Protein AF-A0AA41VZ34-F1 (afdb_monomer)

Foldseek 3Di:
DVVVVCVVPVVQQQDADPVRDGPVNVVVVPLCVDLVSPLVNLLVVLVVVVVVVVVVDDPVVVVVLVVLLVVLVVLLVDDPVVSLVVQQVDCQLVVCLLVVVVSNVVSNCVSPVCQQVDQHPVSDGSCLSNLQNVNVSSNVNCCSPPVVVVQQPDAGPVRDGSVNSNVDDHDVVNVVVDPDDVRVVVSNVVVVD

Solvent-accessible surface area (backbone atoms only — not comparable to full-atom values): 11297 Å² total; per-residue (Å²): 108,73,69,60,53,39,70,76,38,62,70,58,51,72,40,56,48,101,86,66,48,30,55,61,58,60,48,67,75,38,46,65,82,38,82,90,49,32,82,73,46,57,48,57,49,48,54,50,56,51,55,59,62,56,73,76,58,60,76,69,53,55,52,55,52,51,51,51,52,52,50,54,53,60,52,64,75,49,55,72,68,56,44,51,50,51,54,41,77,39,60,60,67,59,52,28,42,64,74,56,44,52,69,60,52,49,53,49,37,72,76,38,64,72,58,63,78,41,58,39,82,85,67,39,33,62,59,56,46,14,50,53,59,67,31,59,73,58,41,52,52,45,54,58,40,83,55,30,67,64,50,56,73,39,57,49,95,84,69,42,35,54,70,53,52,65,70,46,78,68,54,66,78,65,55,72,74,44,91,49,71,67,59,47,50,55,55,56,53,69,74,75,113

Structure (mmCIF, N/CA/C/O backbone):
data_AF-A0AA41VZ34-F1
#
_entry.id   AF-A0AA41VZ34-F1
#
loop_
_atom_site.group_PDB
_atom_site.id
_atom_site.type_symbol
_atom_site.label_atom_id
_atom_site.label_alt_id
_atom_site.label_comp_id
_atom_site.label_asym_id
_atom_site.label_entity_id
_atom_site.label_seq_id
_atom_site.pdbx_PDB_ins_code
_atom_site.Cartn_x
_atom_site.Cartn_y
_atom_site.Cartn_z
_atom_site.occupancy
_atom_site.B_iso_or_equiv
_atom_site.auth_seq_id
_atom_site.auth_comp_id
_atom_site.auth_asym_id
_atom_site.auth_atom_id
_atom_site.pdbx_PDB_model_num
ATOM 1 N N . ILE A 1 1 ? -37.747 -0.781 -4.141 1.00 60.38 1 ILE A N 1
ATOM 2 C CA . ILE A 1 1 ? -38.933 0.055 -4.462 1.00 60.38 1 ILE A CA 1
ATOM 3 C C . ILE A 1 1 ? -38.979 0.372 -5.9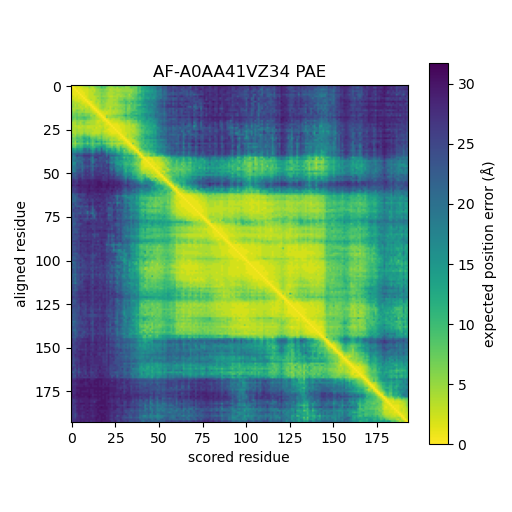59 1.00 60.38 1 ILE A C 1
ATOM 5 O O . ILE A 1 1 ? -39.893 -0.112 -6.607 1.00 60.38 1 ILE A O 1
ATOM 9 N N . ALA A 1 2 ? -37.969 1.041 -6.537 1.00 67.06 2 ALA A N 1
ATOM 10 C CA . ALA A 1 2 ? -37.917 1.339 -7.981 1.00 67.06 2 ALA A CA 1
ATOM 11 C C . ALA A 1 2 ? -38.028 0.098 -8.898 1.00 67.06 2 ALA A C 1
ATOM 13 O O . ALA A 1 2 ? -38.791 0.112 -9.856 1.00 67.06 2 ALA A O 1
ATOM 14 N N . LEU A 1 3 ? -37.351 -1.007 -8.555 1.00 75.25 3 LEU A N 1
ATOM 15 C CA . LEU A 1 3 ? -37.441 -2.273 -9.302 1.00 75.25 3 LEU A CA 1
ATOM 16 C C . LEU A 1 3 ? -38.876 -2.833 -9.357 1.00 75.25 3 LEU A C 1
ATOM 18 O O . LEU A 1 3 ? -39.318 -3.313 -10.393 1.00 75.25 3 LEU A O 1
ATOM 22 N N . ASN A 1 4 ? -39.610 -2.736 -8.245 1.00 78.00 4 ASN A N 1
ATOM 23 C CA . ASN A 1 4 ? -40.956 -3.300 -8.111 1.00 78.00 4 ASN A CA 1
ATOM 24 C C . ASN A 1 4 ? -41.991 -2.472 -8.904 1.00 78.00 4 ASN A C 1
ATOM 26 O O . ASN A 1 4 ? -42.914 -3.018 -9.495 1.00 78.00 4 ASN A O 1
ATOM 30 N N . LEU A 1 5 ? -41.780 -1.153 -8.990 1.00 75.56 5 LEU A N 1
ATOM 31 C CA . LEU A 1 5 ? -42.567 -0.237 -9.824 1.00 75.56 5 LEU A CA 1
ATOM 32 C C . LEU A 1 5 ? -42.399 -0.517 -11.324 1.00 75.56 5 LEU A C 1
ATOM 34 O O . LEU A 1 5 ? -43.391 -0.574 -12.044 1.00 75.56 5 LEU A O 1
ATOM 38 N N . VAL A 1 6 ? -41.166 -0.748 -11.785 1.00 79.06 6 VAL A N 1
ATOM 39 C CA . VAL A 1 6 ? -40.891 -1.080 -13.197 1.00 79.06 6 VAL A CA 1
ATOM 40 C C . VAL A 1 6 ? -41.432 -2.465 -13.571 1.00 79.06 6 VAL A C 1
ATOM 42 O O . VAL A 1 6 ? -41.892 -2.663 -14.691 1.00 79.06 6 VAL A O 1
ATOM 45 N N . GLN A 1 7 ? -41.429 -3.420 -12.636 1.00 81.25 7 GLN A N 1
ATOM 46 C CA . GLN A 1 7 ? -42.016 -4.746 -12.856 1.00 81.25 7 GLN A CA 1
ATOM 47 C C . GLN A 1 7 ? -43.547 -4.714 -12.954 1.00 81.25 7 GLN A C 1
ATOM 49 O O . GLN A 1 7 ? -44.115 -5.464 -13.743 1.00 81.25 7 GLN A O 1
ATOM 54 N N . GLN A 1 8 ? -44.215 -3.852 -12.182 1.00 84.75 8 GLN A N 1
ATOM 55 C CA . GLN A 1 8 ? -45.671 -3.684 -12.257 1.00 84.75 8 GLN A CA 1
ATOM 56 C C . GLN A 1 8 ? -46.117 -2.853 -13.467 1.00 84.75 8 GLN A C 1
ATOM 58 O O . GLN A 1 8 ? -47.192 -3.105 -14.005 1.00 84.75 8 GLN A O 1
ATOM 63 N N . TYR A 1 9 ? -45.292 -1.904 -13.920 1.00 79.94 9 TYR A N 1
ATOM 64 C CA . TYR A 1 9 ? -45.600 -1.020 -15.047 1.00 79.94 9 TYR A CA 1
ATOM 65 C C . TYR A 1 9 ? -44.400 -0.913 -16.005 1.00 79.94 9 TYR A C 1
ATOM 67 O O . TYR A 1 9 ? -43.642 0.057 -15.948 1.00 79.94 9 TYR A O 1
ATOM 75 N N . PRO A 1 10 ? -44.212 -1.886 -16.920 1.00 78.25 10 PRO A N 1
ATOM 76 C CA . PRO A 1 10 ? -43.049 -1.927 -17.814 1.00 78.25 10 PRO A CA 1
ATOM 77 C C . PRO A 1 10 ? -42.958 -0.734 -18.772 1.00 78.25 10 PRO A C 1
ATOM 79 O O . PRO A 1 10 ? -41.862 -0.335 -19.161 1.00 78.25 10 PRO A O 1
ATOM 82 N N . SER A 1 11 ? -44.098 -0.131 -19.123 1.00 78.25 11 SER A N 1
ATOM 83 C CA . SER A 1 11 ? -44.172 1.069 -19.967 1.00 78.25 11 SER A CA 1
ATOM 84 C C . SER A 1 11 ? -43.468 2.281 -19.347 1.00 78.25 11 SER A C 1
ATOM 86 O O . SER A 1 11 ? -42.955 3.127 -20.078 1.00 78.25 11 SER A O 1
ATOM 88 N N . LEU A 1 12 ? -43.372 2.323 -18.012 1.00 73.81 12 LEU A N 1
ATOM 89 C CA . LEU A 1 12 ? -42.733 3.396 -17.250 1.00 73.81 12 LEU A CA 1
ATOM 90 C C . LEU A 1 12 ? -41.203 3.414 -17.429 1.00 73.81 12 LEU A C 1
ATOM 92 O O . LEU A 1 12 ? -40.563 4.439 -17.218 1.00 73.81 12 LEU A O 1
ATOM 96 N N . ALA A 1 13 ? -40.596 2.287 -17.826 1.00 72.00 13 ALA A N 1
ATOM 97 C CA . ALA A 1 13 ? -39.148 2.187 -18.031 1.00 72.00 13 ALA A CA 1
ATOM 98 C C . ALA A 1 13 ? -38.658 3.029 -19.220 1.00 72.00 13 ALA A C 1
ATOM 100 O O . ALA A 1 13 ? -37.534 3.533 -19.211 1.00 72.00 13 ALA A O 1
ATOM 101 N N . THR A 1 14 ? -39.505 3.166 -20.241 1.00 77.44 14 THR A N 1
ATOM 102 C CA . THR A 1 14 ? -39.228 3.907 -21.480 1.00 77.44 14 THR A CA 1
ATOM 103 C C . THR A 1 14 ? -39.867 5.289 -21.508 1.00 77.44 14 THR A C 1
ATOM 105 O O . THR A 1 14 ? -39.626 6.060 -22.436 1.00 77.44 14 THR A O 1
ATOM 108 N N . GLU A 1 15 ? -40.696 5.602 -20.516 1.00 80.69 15 GLU A N 1
ATOM 109 C CA . GLU A 1 15 ? -41.378 6.882 -20.433 1.00 80.69 15 GLU A CA 1
ATOM 110 C C . GLU A 1 15 ? -40.387 7.986 -20.061 1.00 80.69 15 GLU A C 1
ATOM 112 O O . GLU A 1 15 ? -39.492 7.813 -19.226 1.00 80.69 15 GLU A O 1
ATOM 117 N N . LYS A 1 16 ? -40.518 9.121 -20.743 1.00 81.06 16 LYS A N 1
ATOM 118 C CA . LYS A 1 16 ? -39.682 10.292 -20.511 1.00 81.06 16 LYS A CA 1
ATOM 119 C C . LYS A 1 16 ? -40.365 11.181 -19.487 1.00 81.06 16 LYS A C 1
ATOM 121 O O . LYS A 1 16 ? -41.559 11.441 -19.593 1.00 81.06 16 LYS A O 1
ATOM 126 N N . ASN A 1 17 ? -39.603 11.653 -18.509 1.00 77.25 17 ASN A N 1
ATOM 127 C CA . ASN A 1 17 ? -40.093 12.648 -17.562 1.00 77.25 17 ASN A CA 1
ATOM 128 C C . ASN A 1 17 ? -40.341 14.003 -18.257 1.00 77.25 17 ASN A C 1
ATOM 130 O O . ASN A 1 17 ? -40.011 14.187 -19.428 1.00 77.25 17 ASN A O 1
ATOM 134 N N . GLU A 1 18 ? -40.873 14.982 -17.523 1.00 78.75 18 GLU A N 1
ATOM 135 C CA . GLU A 1 18 ? -41.175 16.336 -18.030 1.00 78.75 18 GLU A CA 1
ATOM 136 C C . GLU A 1 18 ? -39.956 17.072 -18.625 1.00 78.75 18 GLU A C 1
ATOM 138 O O . GLU A 1 18 ? -40.104 18.026 -19.383 1.00 78.75 18 GLU A O 1
ATOM 143 N N . ILE A 1 19 ? -38.744 16.607 -18.309 1.00 76.19 19 ILE A N 1
ATOM 144 C CA . ILE A 1 19 ? -37.459 17.162 -18.754 1.00 76.19 19 ILE A CA 1
ATOM 145 C C . ILE A 1 19 ? -36.904 16.365 -19.961 1.00 76.19 19 ILE A C 1
ATOM 147 O O . ILE A 1 19 ? -35.859 16.694 -20.513 1.00 76.19 19 ILE A O 1
ATOM 151 N N . GLY A 1 20 ? -37.610 15.325 -20.418 1.00 80.56 20 GLY A N 1
ATOM 152 C CA . GLY A 1 20 ? -37.266 14.529 -21.599 1.00 80.56 20 GLY A CA 1
ATOM 153 C C . GLY A 1 20 ? -36.320 13.351 -21.345 1.00 80.56 20 GLY A C 1
ATOM 154 O O . GLY A 1 20 ? -35.923 12.697 -22.312 1.00 80.56 20 GLY A O 1
ATOM 155 N N . TYR A 1 21 ? -35.989 13.055 -20.085 1.00 80.12 21 TYR A N 1
ATOM 156 C CA . TYR A 1 21 ? -35.105 11.950 -19.708 1.00 80.12 21 TYR A CA 1
ATOM 157 C C . TYR A 1 21 ? -35.888 10.686 -19.358 1.00 80.12 21 TYR A C 1
ATOM 159 O O . TYR A 1 21 ? -36.853 10.722 -18.592 1.00 80.12 21 TYR A O 1
ATOM 167 N N . SER A 1 22 ? -35.429 9.557 -19.881 1.00 84.25 22 SER A N 1
ATOM 168 C CA . SER A 1 22 ? -35.880 8.218 -19.500 1.00 84.25 22 SER A CA 1
ATOM 169 C C . SER A 1 22 ? -35.232 7.753 -18.193 1.00 84.25 22 SER A C 1
ATOM 171 O O . SER A 1 22 ? -34.161 8.225 -17.795 1.00 84.25 22 SER A O 1
ATOM 173 N N . ALA A 1 23 ? -35.850 6.769 -17.536 1.00 78.88 23 ALA A N 1
ATOM 174 C CA . ALA A 1 23 ? -35.307 6.164 -16.319 1.00 78.88 23 ALA A CA 1
ATOM 175 C C . ALA A 1 23 ? -33.869 5.644 -16.513 1.00 78.88 23 ALA A C 1
ATOM 177 O O . ALA A 1 23 ? -33.027 5.794 -15.626 1.00 78.88 23 ALA A O 1
ATOM 178 N N . LEU A 1 24 ? -33.566 5.090 -17.693 1.00 78.81 24 LEU A N 1
ATOM 179 C CA . LEU A 1 24 ? -32.242 4.563 -18.016 1.00 78.81 24 LEU A CA 1
ATOM 180 C C . LEU A 1 24 ? -31.185 5.671 -18.163 1.00 78.81 24 LEU A C 1
ATOM 182 O O . LEU A 1 24 ? -30.065 5.506 -17.685 1.00 78.81 24 LEU A O 1
ATOM 186 N N . GLU A 1 25 ? -31.532 6.816 -18.756 1.00 80.00 25 GLU A N 1
ATOM 187 C CA . GLU A 1 25 ? -30.619 7.965 -18.885 1.00 80.00 25 GLU A CA 1
ATOM 188 C C . GLU A 1 25 ? -30.289 8.580 -17.516 1.00 80.00 25 GLU A C 1
ATOM 190 O O . GLU A 1 25 ? -29.137 8.922 -17.244 1.00 80.00 25 GLU A O 1
ATOM 195 N N . VAL A 1 26 ? -31.269 8.639 -16.607 1.00 80.25 26 VAL A N 1
ATOM 196 C CA . VAL A 1 26 ? -31.049 9.085 -15.220 1.00 80.25 26 VAL A CA 1
ATOM 197 C C . VAL A 1 26 ? -30.121 8.127 -14.462 1.00 80.25 26 VAL A C 1
ATOM 199 O O . VAL A 1 26 ? -29.285 8.572 -13.672 1.00 80.25 26 VAL A O 1
ATOM 202 N N . MET A 1 27 ? -30.228 6.817 -14.707 1.00 75.06 27 MET A N 1
ATOM 203 C CA . MET A 1 27 ? -29.316 5.824 -14.129 1.00 75.06 27 MET A CA 1
ATOM 204 C C . MET A 1 27 ? -27.905 5.938 -14.717 1.00 75.06 27 MET A C 1
ATOM 206 O O . MET A 1 27 ? -26.934 5.899 -13.964 1.00 75.06 27 MET A O 1
ATOM 210 N N . ALA A 1 28 ? -27.776 6.144 -16.030 1.00 76.88 28 ALA A N 1
ATOM 211 C CA . ALA A 1 28 ? -26.485 6.352 -16.686 1.00 76.88 28 ALA A CA 1
ATOM 212 C C . ALA A 1 28 ? -25.749 7.595 -16.148 1.00 76.88 28 ALA A C 1
ATOM 214 O O . ALA A 1 28 ? -24.530 7.572 -15.991 1.00 76.88 28 ALA A O 1
ATOM 215 N N . ALA A 1 29 ? -26.487 8.643 -15.769 1.00 74.44 29 ALA A N 1
ATOM 216 C CA . ALA A 1 29 ? -25.941 9.838 -15.122 1.00 74.44 29 ALA A CA 1
ATOM 217 C C . ALA A 1 29 ? -25.495 9.618 -13.656 1.00 74.44 29 ALA A C 1
ATOM 219 O O . ALA A 1 29 ? -24.953 10.530 -13.030 1.00 74.44 29 ALA A O 1
ATOM 220 N N . ARG A 1 30 ? -25.711 8.423 -13.084 1.00 69.81 30 ARG A N 1
ATOM 221 C CA . ARG A 1 30 ? -25.344 8.055 -11.705 1.00 69.81 30 ARG A CA 1
ATOM 222 C C . ARG A 1 30 ? -24.529 6.753 -11.658 1.00 69.81 30 ARG A C 1
ATOM 224 O O . ARG A 1 30 ? -25.002 5.751 -11.110 1.00 69.81 30 ARG A O 1
ATOM 231 N N . PRO A 1 31 ? -23.278 6.763 -12.157 1.00 58.78 31 PRO A N 1
ATOM 232 C CA . PRO A 1 31 ? -22.429 5.572 -12.241 1.00 58.78 31 PRO A CA 1
ATOM 233 C C . PRO A 1 31 ? -22.128 4.929 -10.878 1.00 58.78 31 PRO A C 1
ATOM 235 O O . PRO A 1 31 ? -21.930 3.720 -10.809 1.00 58.78 31 PRO A O 1
ATOM 238 N N . SER A 1 32 ? -22.184 5.693 -9.783 1.00 60.50 32 SER A N 1
ATOM 239 C CA . SER A 1 32 ? -22.028 5.190 -8.409 1.00 60.50 32 SER A CA 1
ATOM 240 C C . SER A 1 32 ? -23.127 4.217 -7.958 1.00 60.50 32 SER A C 1
ATOM 242 O O . SER A 1 32 ? -22.959 3.538 -6.949 1.00 60.50 32 SER A O 1
ATOM 244 N N . SER A 1 33 ? -24.239 4.122 -8.697 1.00 62.69 33 SER A N 1
ATOM 245 C CA . SER A 1 33 ? -25.307 3.139 -8.446 1.00 62.69 33 SER A CA 1
ATOM 246 C C . SER A 1 33 ? -24.966 1.743 -8.983 1.00 62.69 33 SER A C 1
ATOM 248 O O . SER A 1 33 ? -25.699 0.789 -8.726 1.00 62.69 33 SER A O 1
ATOM 250 N N . PHE A 1 34 ? -23.868 1.618 -9.733 1.00 66.06 34 PHE A N 1
ATOM 251 C CA . PHE A 1 34 ? -23.407 0.376 -10.339 1.00 66.06 34 PHE A CA 1
ATOM 252 C C . PHE A 1 34 ? -22.050 -0.028 -9.763 1.00 66.06 34 PHE A C 1
ATOM 254 O O . PHE A 1 34 ? -21.170 0.805 -9.557 1.00 66.06 34 PHE A O 1
ATOM 261 N N . SER A 1 35 ? -21.847 -1.334 -9.573 1.00 53.91 35 SER A N 1
ATOM 262 C CA . SER A 1 35 ? -20.622 -1.910 -8.995 1.00 53.91 35 SER A CA 1
ATOM 263 C C . SER A 1 35 ? -19.348 -1.582 -9.782 1.00 53.91 35 SER A C 1
ATOM 265 O O . SER A 1 35 ? -18.252 -1.706 -9.243 1.00 53.91 35 SER A O 1
ATOM 267 N N . SER A 1 36 ? -19.491 -1.197 -11.054 1.00 55.72 36 SER A N 1
ATOM 268 C CA . SER A 1 36 ? -18.412 -0.765 -11.944 1.00 55.72 36 SER A CA 1
ATOM 269 C C . SER A 1 36 ? -18.025 0.709 -11.787 1.00 55.72 36 SER A C 1
ATOM 271 O O . SER A 1 36 ? -16.967 1.094 -12.270 1.00 55.72 36 SER A O 1
ATOM 273 N N . GLY A 1 37 ? -18.869 1.539 -11.164 1.00 47.47 37 GLY A N 1
ATOM 274 C CA . GLY A 1 37 ? -18.665 2.988 -11.040 1.00 47.47 37 GLY A CA 1
ATOM 275 C C . GLY A 1 37 ? -18.364 3.478 -9.622 1.00 47.47 37 GLY A C 1
ATOM 276 O O . GLY A 1 37 ? -18.185 4.676 -9.418 1.00 47.47 37 GLY A O 1
ATOM 277 N N . SER A 1 38 ? -18.301 2.585 -8.635 1.00 56.38 38 SER A N 1
ATOM 278 C CA . SER A 1 38 ? -17.870 2.906 -7.273 1.00 56.38 38 SER A CA 1
ATOM 279 C C . SER A 1 38 ? -16.368 2.649 -7.103 1.00 56.38 38 SER A C 1
ATOM 281 O O . SER A 1 38 ? -15.945 1.498 -7.129 1.00 56.38 38 SER A O 1
ATOM 283 N N . GLU A 1 39 ? -15.556 3.686 -6.858 1.00 54.97 39 GLU A N 1
ATOM 284 C CA . GLU A 1 39 ? -14.116 3.529 -6.544 1.00 54.97 39 GLU A CA 1
ATOM 285 C C . GLU A 1 39 ? -13.867 2.566 -5.361 1.00 54.97 39 GLU A C 1
ATOM 287 O O . GLU A 1 39 ? -12.850 1.880 -5.324 1.00 54.97 39 GLU A O 1
ATOM 292 N N . ALA A 1 40 ? -14.816 2.446 -4.425 1.00 56.47 40 ALA A N 1
ATOM 293 C CA . ALA A 1 40 ? -14.697 1.584 -3.249 1.00 56.47 40 ALA A CA 1
ATOM 294 C C . ALA A 1 40 ? -14.735 0.063 -3.543 1.00 56.47 40 ALA A C 1
ATOM 296 O O . ALA A 1 40 ? -14.237 -0.718 -2.737 1.00 56.47 40 ALA A O 1
ATOM 297 N N . THR A 1 41 ? -15.281 -0.390 -4.683 1.00 62.41 41 THR A N 1
ATOM 298 C CA . THR A 1 41 ? -15.505 -1.833 -4.939 1.00 62.41 41 THR A CA 1
ATOM 299 C C . THR A 1 41 ? -14.328 -2.558 -5.584 1.00 62.41 41 THR A C 1
ATOM 301 O O . THR A 1 41 ? -14.253 -3.785 -5.469 1.00 62.41 41 THR A O 1
ATOM 304 N N . MET A 1 42 ? -13.411 -1.856 -6.262 1.00 62.25 42 MET A N 1
ATOM 305 C CA . MET A 1 42 ? -12.237 -2.506 -6.870 1.00 62.25 42 MET A CA 1
ATOM 306 C C . MET A 1 42 ? -11.311 -3.070 -5.794 1.00 62.25 42 MET A C 1
ATOM 308 O O . MET A 1 42 ? -11.002 -4.258 -5.824 1.00 62.25 42 MET A O 1
ATOM 312 N N . TRP A 1 43 ? -11.027 -2.268 -4.769 1.00 60.03 43 TRP A N 1
ATOM 313 C CA . TRP A 1 43 ? -10.290 -2.690 -3.583 1.00 60.03 43 TRP A CA 1
ATOM 314 C C . TRP A 1 43 ? -10.915 -3.913 -2.899 1.00 60.03 43 TRP A C 1
ATOM 316 O O . TRP A 1 43 ? -10.260 -4.931 -2.690 1.00 60.03 43 TRP A O 1
ATOM 326 N N . GLU A 1 44 ? -12.215 -3.865 -2.597 1.00 66.44 44 GLU A N 1
ATOM 327 C CA . GLU A 1 44 ? -12.917 -4.988 -1.962 1.00 66.44 44 GLU A CA 1
ATOM 328 C C . GLU A 1 44 ? -12.884 -6.261 -2.821 1.00 66.44 44 GLU A C 1
ATOM 330 O O . GLU A 1 44 ? -12.813 -7.383 -2.306 1.00 66.44 44 GLU A O 1
ATOM 335 N N . ARG A 1 45 ? -12.927 -6.105 -4.148 1.00 67.00 45 ARG A N 1
ATOM 336 C CA . ARG A 1 45 ? -12.823 -7.211 -5.101 1.00 67.00 45 ARG A CA 1
ATOM 337 C C . ARG A 1 45 ? -11.420 -7.809 -5.118 1.00 67.00 45 ARG A C 1
ATOM 339 O O . ARG A 1 45 ? -11.312 -9.035 -5.129 1.00 67.00 45 ARG A O 1
ATOM 346 N N . PHE A 1 46 ? -10.382 -6.986 -5.071 1.00 66.81 46 PHE A N 1
ATOM 347 C CA . PHE A 1 46 ? -8.997 -7.436 -5.004 1.00 66.81 46 PHE A CA 1
ATOM 348 C C . PHE A 1 46 ? -8.678 -8.128 -3.685 1.00 66.81 46 PHE A C 1
ATOM 350 O O . PHE A 1 46 ? -8.162 -9.244 -3.697 1.00 66.81 46 PHE A O 1
ATOM 357 N N . LEU A 1 47 ? -9.101 -7.561 -2.550 1.00 69.12 47 LEU A N 1
ATOM 358 C CA . LEU A 1 47 ? -8.967 -8.215 -1.247 1.00 69.12 47 LEU A CA 1
ATOM 359 C C . LEU A 1 47 ? -9.630 -9.590 -1.225 1.00 69.12 47 LEU A C 1
ATOM 361 O O . LEU A 1 47 ? -9.088 -10.530 -0.646 1.00 69.12 47 LEU A O 1
ATOM 365 N N . ARG A 1 48 ? -10.795 -9.728 -1.865 1.00 67.25 48 ARG A N 1
ATOM 366 C CA . ARG A 1 48 ? -11.482 -11.017 -1.986 1.00 67.25 48 ARG A CA 1
ATOM 367 C C . ARG A 1 48 ? -10.695 -12.003 -2.851 1.00 67.25 48 ARG A C 1
ATOM 36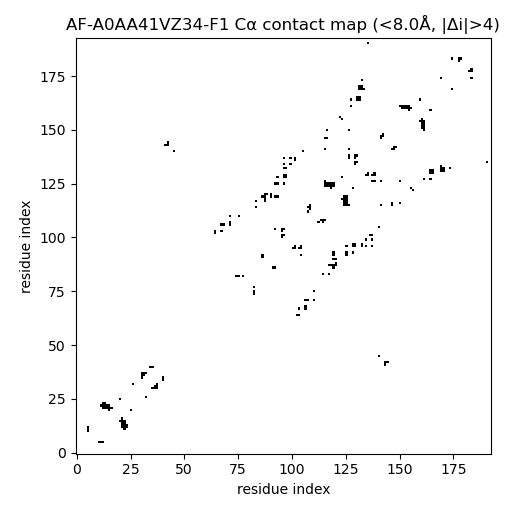9 O O . ARG A 1 48 ? -10.552 -13.150 -2.444 1.00 67.25 48 ARG A O 1
ATOM 376 N N . LEU A 1 49 ? -10.179 -11.578 -4.005 1.00 66.00 49 LEU A N 1
ATOM 377 C CA . LEU A 1 49 ? -9.359 -12.429 -4.878 1.00 66.00 49 LEU A CA 1
ATOM 378 C C . LEU A 1 49 ? -8.074 -12.887 -4.178 1.00 66.00 49 LEU A C 1
ATOM 380 O O . LEU A 1 49 ? -7.721 -14.061 -4.253 1.00 66.00 49 LEU A O 1
ATOM 384 N N . PHE A 1 50 ? -7.412 -11.985 -3.455 1.00 63.41 50 PHE A N 1
ATOM 385 C CA . PHE A 1 50 ? -6.195 -12.304 -2.721 1.00 63.41 50 PHE A CA 1
ATOM 386 C C . PHE A 1 50 ? -6.468 -13.236 -1.532 1.00 63.41 50 PHE A C 1
ATOM 388 O O . PHE A 1 50 ? -5.800 -14.253 -1.383 1.00 63.41 50 PHE A O 1
ATOM 395 N N . ARG A 1 51 ? -7.513 -12.964 -0.734 1.00 63.81 51 ARG A N 1
ATOM 396 C CA . ARG A 1 51 ? -7.921 -13.843 0.380 1.00 63.81 51 ARG A CA 1
ATOM 397 C C . ARG A 1 51 ? -8.246 -15.268 -0.069 1.00 63.81 51 ARG A C 1
ATOM 399 O O . ARG A 1 51 ? -7.976 -16.196 0.686 1.00 63.81 51 ARG A O 1
ATOM 406 N N . VAL A 1 52 ? -8.815 -15.437 -1.266 1.00 59.00 52 VAL A N 1
ATOM 407 C CA . VAL A 1 52 ? -9.079 -16.761 -1.852 1.00 59.00 52 VAL A CA 1
ATOM 408 C C . VAL A 1 52 ? -7.773 -17.482 -2.201 1.00 59.00 52 VAL A C 1
ATOM 410 O O . VAL A 1 52 ? -7.672 -18.667 -1.918 1.00 59.00 52 VAL A O 1
ATOM 413 N N . ARG A 1 53 ? -6.760 -16.780 -2.732 1.00 55.78 53 ARG A N 1
ATOM 414 C CA . ARG A 1 53 ? -5.443 -17.377 -3.033 1.00 55.78 53 ARG A CA 1
ATOM 415 C C . ARG A 1 53 ? -4.691 -17.833 -1.777 1.00 55.78 53 ARG A C 1
ATOM 417 O O . ARG A 1 53 ? -4.066 -18.880 -1.800 1.00 55.78 53 ARG A O 1
ATOM 424 N N . VAL A 1 54 ? -4.786 -17.088 -0.673 1.00 56.09 54 VAL A N 1
ATOM 425 C CA . VAL A 1 54 ? -4.095 -17.426 0.591 1.00 56.09 54 VAL A CA 1
ATOM 426 C C . VAL A 1 54 ? -4.709 -18.644 1.298 1.00 56.09 54 VAL A C 1
ATOM 428 O O . VAL A 1 54 ? -4.032 -19.310 2.070 1.00 56.09 54 VAL A O 1
ATOM 431 N N . HIS A 1 55 ? -5.982 -18.976 1.045 1.00 53.66 55 HIS A N 1
ATOM 432 C CA . HIS A 1 55 ? -6.629 -20.136 1.681 1.00 53.66 55 HIS A CA 1
ATOM 433 C C . HIS A 1 55 ? -6.061 -21.497 1.244 1.00 53.66 55 HIS A C 1
ATOM 435 O O . HIS A 1 55 ? -6.393 -22.499 1.876 1.00 53.66 55 HIS A O 1
ATOM 441 N N . GLU A 1 56 ? -5.223 -21.552 0.204 1.00 53.03 56 GLU A N 1
ATOM 442 C CA . GLU A 1 56 ? -4.604 -22.799 -0.259 1.00 53.03 56 GLU A CA 1
ATOM 443 C C . GLU A 1 56 ? -3.299 -23.167 0.477 1.00 53.03 56 GLU A C 1
ATOM 445 O O . GLU A 1 56 ? -2.897 -24.326 0.402 1.00 53.03 56 GLU A O 1
ATOM 450 N N . GLU A 1 57 ? -2.671 -22.261 1.242 1.00 55.88 57 GLU A N 1
ATOM 451 C CA . GLU A 1 57 ? -1.353 -22.501 1.861 1.00 55.88 57 GLU A CA 1
ATOM 452 C C . GLU A 1 57 ? -1.385 -22.483 3.409 1.00 55.88 57 GLU A C 1
ATOM 454 O O . GLU A 1 57 ? -1.507 -21.442 4.049 1.00 55.88 57 GLU A O 1
ATOM 459 N N . ASP A 1 58 ? -1.268 -23.689 3.983 1.00 58.38 58 ASP A N 1
ATOM 460 C CA . ASP A 1 58 ? -0.847 -24.111 5.333 1.00 58.38 58 ASP A CA 1
ATOM 461 C C . ASP A 1 58 ? -1.286 -23.355 6.612 1.00 58.38 58 ASP A C 1
ATOM 463 O O . ASP A 1 58 ? -1.151 -22.147 6.805 1.00 58.38 58 ASP A O 1
ATOM 467 N N . LEU A 1 59 ? -1.655 -24.149 7.630 1.00 56.97 59 LEU A N 1
ATOM 468 C CA . LEU A 1 59 ? -2.017 -23.708 8.988 1.00 56.97 59 LEU A CA 1
ATOM 469 C C . LEU A 1 59 ? -0.981 -22.762 9.637 1.00 56.97 59 LEU A C 1
ATOM 471 O O . LEU A 1 59 ? -1.351 -21.897 10.433 1.00 56.97 59 LEU A O 1
ATOM 475 N N . MET A 1 60 ? 0.308 -22.899 9.305 1.00 57.03 60 MET A N 1
ATOM 476 C CA . MET A 1 60 ? 1.375 -22.049 9.853 1.00 57.03 60 MET A CA 1
ATOM 477 C C . MET A 1 60 ? 1.273 -20.594 9.371 1.00 57.03 60 MET A C 1
ATOM 479 O O . MET A 1 60 ? 1.562 -19.673 10.140 1.00 57.03 60 MET A O 1
ATOM 483 N N . HIS A 1 61 ? 0.785 -20.363 8.149 1.00 66.69 61 HIS A N 1
ATOM 484 C CA . HIS A 1 61 ? 0.563 -19.017 7.621 1.00 66.69 61 HIS A CA 1
ATOM 485 C C . HIS A 1 61 ? -0.584 -18.307 8.348 1.00 66.69 61 HIS A C 1
ATOM 487 O O . HIS A 1 61 ? -0.505 -17.112 8.635 1.00 66.69 61 HIS A O 1
ATOM 493 N N . THR A 1 62 ? -1.602 -19.060 8.777 1.00 71.69 62 THR A N 1
ATOM 494 C CA . THR A 1 62 ? -2.732 -18.497 9.532 1.00 71.69 62 THR A CA 1
ATOM 495 C C . THR A 1 62 ? -2.335 -17.999 10.924 1.00 71.69 62 THR A C 1
ATOM 497 O O . THR A 1 62 ? -2.821 -16.954 11.360 1.00 71.69 62 THR A O 1
ATOM 500 N N . GLN A 1 63 ? -1.416 -18.691 11.609 1.00 77.06 63 GLN A N 1
ATOM 501 C CA . GLN A 1 63 ? -0.913 -18.268 12.920 1.00 77.06 63 GLN A CA 1
ATOM 502 C C . GLN A 1 63 ? -0.038 -17.019 12.814 1.00 77.06 63 GLN A C 1
ATOM 504 O O . GLN A 1 63 ? -0.219 -16.083 13.594 1.00 77.06 63 GLN A O 1
ATOM 509 N N . ALA A 1 64 ? 0.867 -16.971 11.831 1.00 79.81 64 ALA A N 1
ATOM 510 C CA . ALA A 1 64 ? 1.688 -15.790 11.579 1.00 79.81 64 ALA A CA 1
ATOM 511 C C . ALA A 1 64 ? 0.818 -14.566 11.249 1.00 79.81 64 ALA A C 1
ATOM 513 O O . ALA A 1 64 ? 1.005 -13.499 11.833 1.00 79.81 64 ALA A O 1
ATOM 514 N N . LEU A 1 65 ? -0.200 -14.736 10.398 1.00 80.44 65 LEU A N 1
ATOM 515 C CA . LEU A 1 65 ? -1.143 -13.669 10.063 1.00 80.44 65 LEU A CA 1
ATOM 516 C C . LEU A 1 65 ? -1.951 -13.205 11.288 1.00 80.44 65 LEU A C 1
ATOM 518 O O . LEU A 1 65 ? -2.154 -12.007 11.486 1.00 80.44 65 LEU A O 1
ATOM 522 N N . ALA A 1 66 ? -2.408 -14.134 12.132 1.00 81.75 66 ALA A N 1
ATOM 523 C CA . ALA A 1 66 ? -3.108 -13.793 13.369 1.00 81.75 66 ALA A CA 1
ATOM 524 C C . ALA A 1 66 ? -2.215 -12.988 14.329 1.00 81.75 66 ALA A C 1
ATOM 526 O O . ALA A 1 66 ? -2.684 -12.032 14.948 1.00 81.75 66 ALA A O 1
ATOM 527 N N . LEU A 1 67 ? -0.927 -13.330 14.409 1.00 85.50 67 LEU A N 1
ATOM 528 C CA . LEU A 1 67 ? 0.047 -12.597 15.212 1.00 85.50 67 LEU A CA 1
ATOM 529 C C . LEU A 1 67 ? 0.237 -11.166 14.691 1.00 85.50 67 LEU A C 1
ATOM 531 O O . LEU A 1 67 ? 0.161 -10.220 15.474 1.00 85.50 67 LEU A O 1
ATOM 535 N N . VAL A 1 68 ? 0.404 -10.998 13.374 1.00 85.44 68 VAL A N 1
ATOM 536 C CA . VAL A 1 68 ? 0.513 -9.678 12.728 1.00 85.44 68 VAL A CA 1
ATOM 537 C C . VAL A 1 68 ? -0.722 -8.830 13.030 1.00 85.44 68 VAL A C 1
ATOM 539 O O . VAL A 1 68 ? -0.587 -7.690 13.462 1.00 85.44 68 VAL A O 1
ATOM 542 N N . LYS A 1 69 ? -1.924 -9.405 12.924 1.00 84.25 69 LYS A N 1
ATOM 543 C CA . LYS A 1 69 ? -3.183 -8.726 13.272 1.00 84.25 69 LYS A CA 1
ATOM 544 C C . LYS A 1 69 ? -3.228 -8.240 14.713 1.00 84.25 69 LYS A C 1
ATOM 546 O O . LYS A 1 69 ? -3.679 -7.126 14.970 1.00 84.25 69 LYS A O 1
ATOM 551 N N . CYS A 1 70 ? -2.793 -9.066 15.662 1.00 84.50 70 CYS A N 1
ATOM 552 C CA . CYS A 1 70 ? -2.720 -8.662 17.064 1.00 84.50 70 CYS A CA 1
ATOM 553 C C . CYS A 1 70 ? -1.724 -7.512 17.256 1.00 84.50 70 CYS A C 1
ATOM 555 O O . CYS A 1 70 ? -2.056 -6.530 17.911 1.00 84.50 70 CYS A O 1
ATOM 557 N N . ILE A 1 71 ? -0.550 -7.585 16.625 1.00 86.75 71 ILE A N 1
ATOM 558 C CA . ILE A 1 71 ? 0.461 -6.524 16.694 1.00 86.75 71 ILE A CA 1
ATOM 559 C C . ILE A 1 71 ? -0.074 -5.215 16.094 1.00 86.75 71 ILE A C 1
ATOM 561 O O . ILE A 1 71 ? 0.038 -4.169 16.728 1.00 86.75 71 ILE A O 1
ATOM 565 N N . CYS A 1 72 ? -0.711 -5.253 14.920 1.00 83.25 72 CYS A N 1
ATOM 566 C CA . CYS A 1 72 ? -1.313 -4.070 14.297 1.00 83.25 72 CYS A CA 1
ATOM 567 C C . CYS A 1 72 ? -2.393 -3.437 15.188 1.00 83.25 72 CYS A C 1
ATOM 569 O O . CYS A 1 72 ? -2.451 -2.213 15.295 1.00 83.25 72 CYS A O 1
ATOM 571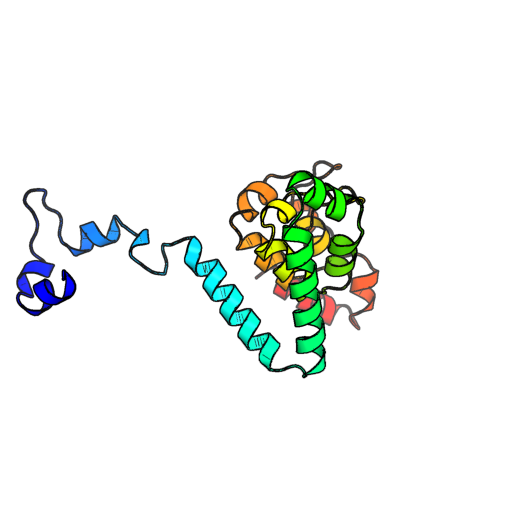 N N . LYS A 1 73 ? -3.206 -4.246 15.882 1.00 83.69 73 LYS A N 1
ATOM 572 C CA . LYS A 1 73 ? -4.196 -3.748 16.851 1.00 83.69 73 LYS A CA 1
ATOM 573 C C . LYS A 1 73 ? -3.549 -3.042 18.039 1.00 83.69 73 LYS A C 1
ATOM 575 O O . LYS A 1 73 ? -4.001 -1.963 18.399 1.00 83.69 73 LYS A O 1
ATOM 580 N N . GLU A 1 74 ? -2.491 -3.611 18.610 1.00 85.25 74 GLU A N 1
ATOM 581 C CA . GLU A 1 74 ? -1.749 -2.980 19.710 1.00 85.25 74 GLU A CA 1
ATOM 582 C C . GLU A 1 74 ? -1.093 -1.663 19.268 1.00 85.25 74 GLU A C 1
ATOM 584 O O . GLU A 1 74 ? -1.142 -0.662 19.982 1.00 85.25 74 GLU A O 1
ATOM 589 N N . ILE A 1 75 ? -0.531 -1.622 18.054 1.00 83.25 75 ILE A N 1
ATOM 590 C CA . ILE A 1 75 ? 0.024 -0.394 17.467 1.00 83.25 75 ILE A CA 1
ATOM 591 C C . ILE A 1 75 ? -1.081 0.650 17.262 1.00 83.25 75 ILE A C 1
ATOM 593 O O . ILE A 1 75 ? -0.858 1.830 17.523 1.00 83.25 75 ILE A O 1
ATOM 597 N N . SER A 1 76 ? -2.288 0.224 16.883 1.00 84.06 76 SER A N 1
ATOM 598 C CA . SER A 1 76 ? -3.442 1.107 16.687 1.00 84.06 76 SER A CA 1
ATOM 599 C C . SER A 1 76 ? -3.932 1.795 17.967 1.00 84.06 76 SER A C 1
ATOM 601 O O . SER A 1 76 ? -4.720 2.733 17.867 1.00 84.06 76 SER A O 1
ATOM 603 N N . LEU A 1 77 ? -3.496 1.360 19.155 1.00 83.88 77 LEU A N 1
ATOM 604 C CA . LEU A 1 77 ? -3.817 2.026 20.424 1.00 83.88 77 LEU A CA 1
ATOM 605 C C . LEU A 1 77 ? -2.960 3.277 20.678 1.00 83.88 77 LEU A C 1
ATOM 607 O O . LEU A 1 77 ? -3.240 4.039 21.604 1.00 83.88 77 LEU A O 1
ATOM 611 N N . LYS A 1 78 ? -1.899 3.488 19.891 1.00 83.19 78 LYS A N 1
ATOM 612 C CA . LYS A 1 78 ? -1.017 4.658 19.991 1.00 83.19 78 LYS A CA 1
ATOM 613 C C . LYS A 1 78 ? -1.583 5.852 19.215 1.00 83.19 78 LYS A C 1
ATOM 615 O O . LYS A 1 78 ? -2.521 5.721 18.432 1.00 83.19 78 LYS A O 1
ATOM 620 N N . SER A 1 79 ? -1.002 7.036 19.423 1.00 85.31 79 SER A N 1
ATOM 621 C CA . SER A 1 79 ? -1.344 8.206 18.607 1.00 85.31 79 SER A CA 1
ATOM 622 C C . SER A 1 79 ? -0.891 8.003 17.157 1.00 85.31 79 SER A C 1
ATOM 624 O O . SER A 1 79 ? 0.102 7.320 16.905 1.00 85.31 79 SER A O 1
ATOM 626 N N . SER A 1 80 ? -1.576 8.623 16.192 1.00 79.00 80 SER A N 1
ATOM 627 C CA . SER A 1 80 ? -1.200 8.530 14.773 1.00 79.00 80 SER A CA 1
ATOM 628 C C . SER A 1 80 ? 0.253 8.951 14.525 1.00 79.00 80 SER A C 1
ATOM 630 O O . SER A 1 80 ? 0.966 8.275 13.791 1.00 79.00 80 SER A O 1
ATOM 632 N N . ALA A 1 81 ? 0.730 10.001 15.200 1.00 82.94 81 ALA A N 1
ATOM 633 C CA . ALA A 1 81 ? 2.116 10.460 15.109 1.00 82.94 81 ALA A CA 1
ATOM 634 C C . ALA A 1 81 ? 3.126 9.413 15.611 1.00 82.94 81 ALA A C 1
ATOM 636 O O . ALA A 1 81 ? 4.160 9.204 14.977 1.00 82.94 81 ALA A O 1
ATOM 637 N N . ASP A 1 82 ? 2.819 8.724 16.713 1.00 84.12 82 ASP A N 1
ATOM 638 C CA . ASP A 1 82 ? 3.687 7.673 17.256 1.00 84.12 82 ASP A CA 1
ATOM 639 C C . ASP A 1 82 ? 3.716 6.434 16.358 1.00 84.12 82 ASP A C 1
ATOM 641 O O . ASP A 1 82 ? 4.746 5.771 16.258 1.00 84.12 82 ASP A O 1
ATOM 645 N N . ILE A 1 83 ? 2.595 6.125 15.698 1.00 84.19 83 ILE A N 1
ATOM 646 C CA . ILE A 1 83 ? 2.502 5.032 14.726 1.00 84.19 83 ILE A CA 1
ATOM 647 C C . ILE A 1 83 ? 3.407 5.335 13.534 1.00 84.19 83 ILE A C 1
ATOM 649 O O . ILE A 1 83 ? 4.238 4.505 13.170 1.00 84.19 83 ILE A O 1
ATOM 653 N N . PHE A 1 84 ? 3.296 6.533 12.958 1.00 79.56 84 PHE A N 1
ATOM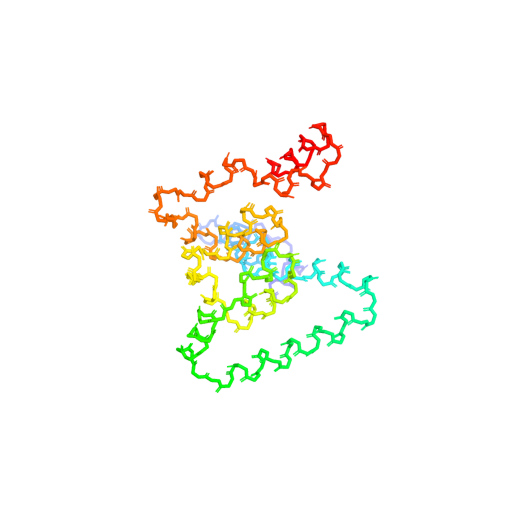 654 C CA . PHE A 1 84 ? 4.144 6.934 11.837 1.00 79.56 84 PHE A CA 1
ATOM 655 C C . PHE A 1 84 ? 5.619 6.910 12.204 1.00 79.56 84 PHE A C 1
ATOM 657 O O . PHE A 1 84 ? 6.406 6.296 11.490 1.00 79.56 84 PHE A O 1
ATOM 664 N N . LYS A 1 85 ? 5.971 7.474 13.362 1.00 83.69 85 LYS A N 1
ATOM 665 C CA . LYS A 1 85 ? 7.345 7.463 13.856 1.00 83.69 85 LYS A CA 1
ATOM 666 C C . LYS A 1 85 ? 7.868 6.044 14.083 1.00 83.69 85 LYS A C 1
ATOM 668 O O . LYS A 1 85 ? 8.997 5.745 13.720 1.00 83.69 85 LYS A O 1
ATOM 673 N N . PHE A 1 86 ? 7.043 5.145 14.624 1.00 85.69 86 PHE A N 1
ATOM 674 C CA . PHE A 1 86 ? 7.405 3.737 14.784 1.00 85.69 86 PHE A CA 1
ATOM 675 C C . PHE A 1 86 ? 7.736 3.081 13.440 1.00 85.69 86 PHE A C 1
ATOM 677 O O . PHE A 1 86 ? 8.762 2.415 13.330 1.00 85.69 86 PHE A O 1
ATOM 684 N N . PHE A 1 87 ? 6.896 3.276 12.420 1.00 82.88 87 PHE A N 1
ATOM 685 C CA . PHE A 1 87 ? 7.132 2.687 11.103 1.00 82.88 87 PHE A CA 1
ATOM 686 C C . PHE A 1 87 ? 8.318 3.321 10.372 1.00 82.88 87 PHE A C 1
ATOM 688 O O . PHE A 1 87 ? 9.074 2.584 9.746 1.00 82.88 87 PHE A O 1
ATOM 695 N N . GLU A 1 88 ? 8.516 4.634 10.502 1.00 80.94 88 GLU A N 1
ATOM 696 C CA . GLU A 1 88 ? 9.652 5.381 9.945 1.00 80.94 88 GLU A CA 1
ATOM 697 C C . GLU A 1 88 ? 10.989 4.964 10.586 1.00 80.94 88 GLU A C 1
ATOM 699 O O . GLU A 1 88 ? 11.980 4.736 9.890 1.00 80.94 88 GLU A O 1
ATOM 704 N N . ASP A 1 89 ? 11.010 4.773 11.909 1.00 80.75 89 ASP A N 1
ATOM 705 C CA . ASP A 1 89 ? 12.191 4.310 12.644 1.00 80.75 89 ASP A CA 1
ATOM 706 C C . ASP A 1 89 ? 12.454 2.802 12.448 1.00 80.75 89 ASP A C 1
ATOM 708 O O . ASP A 1 89 ? 13.574 2.325 12.673 1.00 80.75 89 ASP A O 1
ATOM 712 N N . SER A 1 90 ? 11.452 2.036 12.011 1.00 82.50 90 SER A N 1
ATOM 713 C CA . SER A 1 90 ? 11.554 0.593 11.772 1.00 82.50 90 SER A CA 1
ATOM 714 C C . SER A 1 90 ? 11.969 0.245 10.336 1.00 82.50 90 SER A C 1
ATOM 716 O O . SER A 1 90 ? 11.725 0.992 9.398 1.00 82.50 90 SER A O 1
ATOM 718 N N . HIS A 1 91 ? 12.526 -0.954 10.142 1.00 81.38 91 HIS A N 1
ATOM 719 C CA . HIS A 1 91 ? 12.768 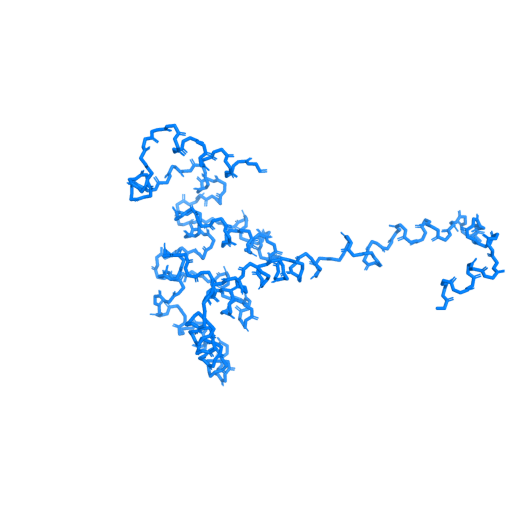-1.527 8.807 1.00 81.38 91 HIS A CA 1
ATOM 720 C C . HIS A 1 91 ? 11.647 -2.482 8.361 1.00 81.38 91 HIS A C 1
ATOM 722 O O . HIS A 1 91 ? 11.813 -3.229 7.404 1.00 81.38 91 HIS A O 1
ATOM 728 N N . ILE A 1 92 ? 10.497 -2.497 9.049 1.00 85.44 92 ILE A N 1
ATOM 729 C CA . ILE A 1 92 ? 9.457 -3.522 8.851 1.00 85.44 92 ILE A CA 1
ATOM 730 C C . ILE A 1 92 ? 8.902 -3.476 7.424 1.00 85.44 92 ILE A C 1
ATOM 732 O O . ILE A 1 92 ? 8.865 -4.498 6.744 1.00 85.44 92 ILE A O 1
ATOM 736 N N . LEU A 1 93 ? 8.485 -2.293 6.964 1.00 83.94 93 LEU A N 1
ATOM 737 C CA . LEU A 1 93 ? 7.892 -2.125 5.633 1.00 83.94 93 LEU A CA 1
ATOM 738 C C . LEU A 1 93 ? 8.929 -2.308 4.520 1.00 83.94 93 LEU A C 1
ATOM 740 O O . LEU A 1 93 ? 8.605 -2.858 3.469 1.00 83.94 93 LEU A O 1
ATOM 744 N N . GLU A 1 94 ? 10.171 -1.896 4.770 1.00 81.50 94 GLU A N 1
ATOM 745 C CA . GLU A 1 94 ? 11.297 -2.071 3.852 1.00 81.50 94 GLU A CA 1
ATOM 746 C C . GLU A 1 94 ? 11.584 -3.560 3.629 1.00 81.50 94 GLU A C 1
ATOM 748 O O . GLU A 1 94 ? 11.557 -4.039 2.496 1.00 81.50 94 GLU A O 1
ATOM 753 N N . GLU A 1 95 ? 11.779 -4.317 4.710 1.00 84.44 95 GLU A N 1
ATOM 754 C CA . GLU A 1 95 ? 12.120 -5.738 4.658 1.00 84.44 95 GLU A CA 1
ATOM 755 C C . GLU A 1 95 ? 10.957 -6.579 4.121 1.00 84.44 95 GLU A C 1
ATOM 757 O O . GLU A 1 95 ? 11.148 -7.466 3.284 1.00 84.44 95 GLU A O 1
ATOM 762 N N . ALA A 1 96 ? 9.727 -6.257 4.537 1.00 86.00 96 ALA A N 1
ATOM 763 C CA . ALA A 1 96 ? 8.533 -6.922 4.034 1.00 86.00 96 ALA A CA 1
ATOM 764 C C . ALA A 1 96 ? 8.363 -6.699 2.524 1.00 86.00 96 ALA A C 1
ATOM 766 O O . ALA A 1 96 ? 8.043 -7.637 1.791 1.00 86.00 96 ALA A O 1
ATOM 767 N N . THR A 1 97 ? 8.649 -5.492 2.029 1.00 84.88 97 THR A N 1
ATOM 768 C CA . THR A 1 97 ? 8.602 -5.201 0.590 1.00 84.88 97 THR A CA 1
ATOM 769 C C . THR A 1 97 ? 9.743 -5.874 -0.159 1.00 84.88 97 THR A C 1
ATOM 771 O O . THR A 1 97 ? 9.509 -6.529 -1.178 1.00 84.88 97 THR A O 1
ATOM 774 N N . ARG A 1 98 ? 10.963 -5.817 0.380 1.00 81.62 98 ARG A N 1
ATOM 775 C CA . ARG A 1 98 ? 12.142 -6.462 -0.201 1.00 81.62 98 ARG A CA 1
ATOM 776 C C . ARG A 1 98 ? 11.939 -7.957 -0.390 1.00 81.62 98 ARG A C 1
ATOM 778 O O . ARG A 1 98 ? 12.188 -8.459 -1.487 1.00 81.62 98 ARG A O 1
ATOM 785 N N . PHE A 1 99 ? 11.453 -8.667 0.626 1.00 82.12 99 PHE A N 1
ATOM 786 C CA . PHE A 1 99 ? 11.237 -10.116 0.557 1.00 82.12 99 PHE A CA 1
ATOM 787 C C . PHE A 1 99 ? 9.878 -10.525 -0.020 1.00 82.12 99 PHE A C 1
ATOM 789 O O . PHE A 1 99 ? 9.687 -11.695 -0.338 1.00 82.12 99 PHE A O 1
ATOM 796 N N . GLY A 1 100 ? 8.969 -9.577 -0.254 1.00 76.38 100 GLY A N 1
ATOM 797 C CA . GLY A 1 100 ? 7.643 -9.865 -0.799 1.00 76.38 100 GLY A CA 1
ATOM 798 C C . GLY A 1 100 ? 6.687 -10.481 0.222 1.00 76.38 100 GLY A C 1
ATOM 799 O O . GLY A 1 100 ? 5.780 -11.206 -0.173 1.00 76.38 100 GLY A O 1
ATOM 800 N N . ALA A 1 101 ? 6.870 -10.183 1.512 1.00 84.50 101 ALA A N 1
ATOM 801 C CA . ALA A 1 101 ? 5.949 -10.533 2.593 1.00 84.50 101 ALA A CA 1
ATOM 802 C C . ALA A 1 101 ? 4.687 -9.656 2.514 1.00 84.50 101 ALA A C 1
ATOM 804 O O . ALA A 1 101 ? 4.457 -8.751 3.319 1.00 84.50 101 ALA A O 1
ATOM 805 N N . PHE A 1 102 ? 3.898 -9.908 1.473 1.00 83.38 102 PHE A N 1
ATOM 806 C CA . PHE A 1 102 ? 2.755 -9.100 1.081 1.00 83.38 102 PHE A CA 1
ATOM 807 C C . PHE A 1 102 ? 1.697 -9.000 2.183 1.00 83.38 102 PHE A C 1
ATOM 809 O O . PHE A 1 102 ? 1.185 -7.912 2.421 1.00 83.38 102 PHE A O 1
ATOM 816 N N . ASP A 1 103 ? 1.417 -10.091 2.899 1.00 82.44 103 ASP A N 1
ATOM 817 C CA . ASP A 1 103 ? 0.393 -10.123 3.949 1.00 82.44 103 ASP A CA 1
ATOM 818 C C . ASP A 1 103 ? 0.667 -9.141 5.092 1.00 82.44 103 ASP A C 1
ATOM 820 O O . ASP A 1 103 ? -0.258 -8.530 5.624 1.00 82.44 103 ASP A O 1
ATOM 824 N N . ILE A 1 104 ? 1.944 -8.940 5.437 1.00 85.81 104 ILE A N 1
ATOM 825 C CA . ILE A 1 104 ? 2.347 -7.984 6.476 1.00 85.81 104 ILE A CA 1
ATOM 826 C C . ILE A 1 104 ? 2.050 -6.559 6.011 1.00 85.81 104 ILE A C 1
ATOM 828 O O . ILE A 1 104 ? 1.446 -5.778 6.743 1.00 85.81 104 ILE A O 1
ATOM 832 N N . VAL A 1 105 ? 2.460 -6.218 4.786 1.00 85.75 105 VAL A N 1
ATOM 833 C CA . VAL A 1 105 ? 2.240 -4.878 4.226 1.00 85.75 105 VAL A CA 1
ATOM 834 C C . VAL A 1 105 ? 0.749 -4.621 4.036 1.00 85.75 105 VAL A C 1
ATOM 836 O O . VAL A 1 105 ? 0.273 -3.545 4.390 1.00 85.75 105 VAL A O 1
ATOM 839 N N . LEU A 1 106 ? 0.005 -5.616 3.550 1.00 84.88 106 LEU A N 1
ATOM 840 C CA . LEU A 1 106 ? -1.438 -5.544 3.371 1.00 84.88 106 LEU A CA 1
ATOM 841 C C . LEU A 1 106 ? -2.153 -5.218 4.683 1.00 84.88 106 LEU A C 1
ATOM 843 O O . LEU A 1 106 ? -2.962 -4.294 4.720 1.00 84.88 106 LEU A O 1
ATOM 847 N N . GLU A 1 107 ? -1.857 -5.957 5.753 1.00 84.69 107 GLU A N 1
ATOM 848 C CA . GLU A 1 107 ? -2.508 -5.758 7.050 1.00 84.69 107 GLU A CA 1
ATOM 849 C C . GLU A 1 107 ? -2.144 -4.391 7.655 1.00 84.69 107 GLU A C 1
ATOM 851 O O . GLU A 1 107 ? -3.016 -3.670 8.149 1.00 84.69 107 GLU A O 1
ATOM 856 N N . CYS A 1 108 ? -0.875 -3.978 7.548 1.00 85.25 108 CYS A N 1
ATOM 857 C CA . CYS A 1 108 ? -0.422 -2.658 7.989 1.00 85.25 108 CYS A CA 1
ATOM 858 C C . CYS A 1 108 ? -1.134 -1.529 7.239 1.00 85.25 108 CYS A C 1
ATOM 860 O O . CYS A 1 108 ? -1.625 -0.597 7.866 1.00 85.25 108 CYS A O 1
ATOM 862 N N . VAL A 1 109 ? -1.226 -1.616 5.912 1.00 83.62 109 VAL A N 1
ATOM 863 C CA . VAL A 1 109 ? -1.843 -0.588 5.064 1.00 83.62 109 VAL A CA 1
ATOM 864 C C . VAL A 1 109 ? -3.371 -0.566 5.211 1.00 83.62 109 VAL A C 1
ATOM 866 O O . VAL A 1 109 ? -3.977 0.500 5.149 1.00 83.62 109 VAL A O 1
ATOM 869 N N . GLN A 1 110 ? -4.010 -1.713 5.463 1.00 81.88 110 GLN A N 1
ATOM 870 C CA . GLN A 1 110 ? -5.436 -1.770 5.808 1.00 81.88 110 GLN A CA 1
ATOM 871 C C . GLN A 1 110 ? -5.735 -1.087 7.141 1.00 81.88 110 GLN A C 1
ATOM 873 O O . GLN A 1 110 ? -6.754 -0.411 7.269 1.00 81.88 110 GLN A O 1
ATOM 878 N N . THR A 1 111 ? -4.855 -1.273 8.125 1.00 83.12 111 THR A N 1
ATOM 879 C CA . THR A 1 111 ? -5.010 -0.672 9.454 1.00 83.12 111 THR A CA 1
ATOM 880 C C . THR A 1 111 ? -4.640 0.815 9.433 1.00 83.12 111 THR A C 1
ATOM 882 O O . THR A 1 111 ? -5.295 1.628 10.082 1.00 83.12 111 THR A O 1
ATOM 885 N N . PHE A 1 112 ? -3.624 1.184 8.649 1.00 84.44 112 PHE A N 1
ATOM 886 C CA . PHE A 1 112 ? -3.048 2.525 8.579 1.00 84.44 112 PHE A CA 1
ATOM 887 C C . PHE A 1 112 ? -2.825 2.944 7.107 1.00 84.44 112 PHE A C 1
ATOM 889 O O . PHE A 1 112 ? -1.707 2.850 6.591 1.00 84.44 112 PHE A O 1
ATOM 896 N N . PRO A 1 113 ? -3.865 3.434 6.406 1.00 80.06 113 PRO A N 1
ATOM 897 C CA . PRO A 1 113 ? -3.780 3.760 4.976 1.00 80.06 113 PRO A CA 1
ATOM 898 C C . PRO A 1 113 ? -2.722 4.815 4.626 1.00 80.06 113 PRO A C 1
ATOM 900 O O . PRO A 1 113 ? -2.145 4.793 3.538 1.00 80.06 113 PRO A O 1
ATOM 903 N N . ASP A 1 114 ? -2.434 5.719 5.562 1.00 79.31 114 ASP A N 1
ATOM 904 C CA . ASP A 1 114 ? -1.471 6.807 5.390 1.00 79.31 114 ASP A CA 1
ATOM 905 C C . ASP A 1 114 ? -0.012 6.319 5.268 1.00 79.31 114 ASP A C 1
ATOM 907 O O . ASP A 1 114 ? 0.835 7.055 4.760 1.00 79.31 114 ASP A O 1
ATOM 911 N N . LEU A 1 115 ? 0.287 5.064 5.648 1.00 81.06 115 LEU A N 1
ATOM 912 C CA . LEU A 1 115 ? 1.626 4.467 5.522 1.00 81.06 115 LEU A CA 1
ATOM 913 C C . LEU A 1 115 ? 2.131 4.407 4.075 1.00 81.06 115 LEU A C 1
ATOM 915 O O . LEU A 1 115 ? 3.338 4.437 3.846 1.00 81.06 115 LEU A O 1
ATOM 919 N N . LEU A 1 116 ? 1.226 4.356 3.094 1.00 77.12 116 LEU A N 1
ATOM 920 C CA . LEU A 1 116 ? 1.578 4.308 1.670 1.00 77.12 116 LEU A CA 1
ATOM 921 C C . LEU A 1 116 ? 2.370 5.526 1.193 1.00 77.12 116 LEU A C 1
ATOM 923 O O . LEU A 1 116 ? 3.135 5.425 0.235 1.00 77.12 116 LEU A O 1
ATOM 927 N N . CYS A 1 117 ? 2.169 6.672 1.843 1.00 72.38 117 CYS A N 1
ATOM 928 C CA . CYS A 1 117 ? 2.776 7.941 1.456 1.00 72.38 117 CYS A CA 1
ATOM 929 C C . CYS A 1 117 ? 4.068 8.250 2.224 1.00 72.38 117 CYS A C 1
ATOM 931 O O . CYS A 1 117 ? 4.673 9.297 1.997 1.00 72.38 117 CYS A O 1
ATOM 933 N N . ILE A 1 118 ? 4.479 7.382 3.149 1.00 75.69 118 ILE A N 1
ATOM 934 C CA . ILE A 1 118 ? 5.636 7.626 4.009 1.00 75.69 118 ILE A CA 1
ATOM 935 C C . ILE A 1 118 ? 6.913 7.239 3.281 1.00 75.69 118 ILE A C 1
ATOM 937 O O . ILE A 1 118 ? 6.971 6.242 2.555 1.00 75.69 118 ILE A O 1
ATOM 941 N N . LYS A 1 119 ? 7.954 8.040 3.504 1.00 77.19 119 LYS A N 1
ATOM 942 C CA . LYS A 1 119 ? 9.307 7.708 3.080 1.00 77.19 119 LYS A CA 1
ATOM 943 C C . LYS A 1 119 ? 9.962 6.843 4.146 1.00 77.19 119 LYS A C 1
ATOM 945 O O . LYS A 1 119 ? 10.020 7.223 5.309 1.00 77.19 119 LYS A O 1
ATOM 950 N N . MET A 1 120 ? 10.444 5.675 3.741 1.00 74.44 120 MET A N 1
ATOM 951 C CA . MET A 1 120 ? 11.259 4.813 4.594 1.00 74.44 120 MET A CA 1
ATOM 952 C C . MET A 1 120 ? 12.648 5.431 4.796 1.00 74.44 120 MET A C 1
ATOM 954 O O . MET A 1 120 ? 13.018 6.394 4.123 1.00 74.44 120 MET A O 1
ATOM 958 N N . LYS A 1 121 ? 13.481 4.821 5.647 1.00 72.75 121 LYS A N 1
ATOM 959 C CA . LYS A 1 121 ? 14.889 5.226 5.829 1.00 72.75 121 LYS A CA 1
ATOM 960 C C . LYS A 1 121 ? 15.712 5.234 4.543 1.00 72.75 121 LYS A C 1
ATOM 962 O O . LYS A 1 121 ? 16.650 6.016 4.429 1.00 72.75 121 LYS A O 1
ATOM 967 N N . THR A 1 122 ? 15.350 4.412 3.560 1.00 67.38 122 THR A N 1
ATOM 968 C CA . THR A 1 122 ? 15.943 4.421 2.212 1.00 67.38 122 THR A CA 1
ATOM 969 C C . THR A 1 122 ? 15.552 5.657 1.392 1.00 67.38 122 THR A C 1
ATOM 971 O O . THR A 1 122 ? 15.873 5.737 0.208 1.00 67.38 122 THR A O 1
ATOM 974 N N . ASN A 1 123 ? 14.827 6.609 1.994 1.00 73.62 123 ASN A N 1
ATOM 975 C CA . ASN A 1 123 ? 14.205 7.768 1.357 1.00 73.62 123 ASN A CA 1
ATOM 976 C C . ASN A 1 123 ? 13.267 7.387 0.196 1.00 73.62 123 ASN A C 1
ATOM 978 O O . ASN A 1 123 ? 12.958 8.225 -0.649 1.00 73.62 123 ASN A O 1
ATOM 982 N N . SER A 1 124 ? 12.831 6.123 0.165 1.00 75.75 124 SER A N 1
ATOM 983 C CA . SER A 1 124 ? 11.958 5.554 -0.858 1.00 75.75 124 SER A CA 1
ATOM 984 C C . SER A 1 124 ? 10.589 5.214 -0.261 1.00 75.75 124 SER A C 1
ATOM 986 O O . SER A 1 124 ? 10.474 4.902 0.929 1.00 75.75 124 SER A O 1
ATOM 988 N N . THR A 1 125 ? 9.538 5.284 -1.070 1.00 80.25 125 THR A N 1
ATOM 989 C CA . THR A 1 125 ? 8.182 4.852 -0.681 1.00 80.25 125 THR A CA 1
ATOM 990 C C . THR A 1 125 ? 7.998 3.340 -0.862 1.00 80.25 125 THR A C 1
ATOM 992 O O . THR A 1 125 ? 8.766 2.691 -1.575 1.00 80.25 125 THR A O 1
ATOM 995 N N . ILE A 1 126 ? 6.936 2.764 -0.276 1.00 82.69 126 ILE A N 1
ATOM 996 C CA . ILE A 1 126 ? 6.585 1.339 -0.476 1.00 82.69 126 ILE A CA 1
ATOM 997 C C . ILE A 1 126 ? 6.438 1.026 -1.973 1.00 82.69 126 ILE A C 1
ATOM 999 O O . ILE A 1 126 ? 6.856 -0.036 -2.430 1.00 82.69 126 ILE A O 1
ATOM 1003 N N . LEU A 1 127 ? 5.884 1.960 -2.751 1.00 79.56 127 LEU A N 1
ATOM 1004 C CA . LEU A 1 127 ? 5.686 1.784 -4.186 1.00 79.56 127 LEU A CA 1
ATOM 1005 C C . LEU A 1 127 ? 7.008 1.716 -4.952 1.00 79.56 127 LEU A C 1
ATOM 1007 O O . LEU A 1 127 ? 7.187 0.842 -5.796 1.00 79.56 127 LEU A O 1
ATOM 1011 N N . GLU A 1 128 ? 7.944 2.610 -4.649 1.00 77.25 128 GLU A N 1
ATOM 1012 C CA . GLU A 1 128 ? 9.263 2.622 -5.286 1.00 77.25 128 GLU A CA 1
ATOM 1013 C C . GLU A 1 128 ? 10.046 1.343 -4.973 1.00 77.25 128 GLU A C 1
ATOM 1015 O O . GLU A 1 128 ? 10.634 0.752 -5.880 1.00 77.25 128 GLU A O 1
ATOM 1020 N N . GLU A 1 129 ? 10.000 0.863 -3.727 1.00 80.12 129 GLU A N 1
ATOM 1021 C CA . GLU A 1 129 ? 10.620 -0.412 -3.348 1.00 80.12 129 GLU A CA 1
ATOM 1022 C C . GLU A 1 129 ? 9.921 -1.609 -4.007 1.00 80.12 129 GLU A C 1
ATOM 1024 O O . GLU A 1 129 ? 10.582 -2.527 -4.494 1.00 80.12 129 GLU A O 1
ATOM 1029 N N . ALA A 1 130 ? 8.588 -1.597 -4.094 1.00 82.12 130 ALA A N 1
ATOM 1030 C CA . ALA A 1 130 ? 7.834 -2.630 -4.799 1.00 82.12 130 ALA A CA 1
ATOM 1031 C C . ALA A 1 130 ? 8.230 -2.703 -6.281 1.00 82.12 130 ALA A C 1
ATOM 1033 O O . ALA A 1 130 ? 8.395 -3.799 -6.823 1.00 82.12 130 ALA A O 1
ATOM 1034 N N . ILE A 1 131 ? 8.449 -1.551 -6.923 1.00 80.12 131 ILE A N 1
ATOM 1035 C CA . ILE A 1 131 ? 8.918 -1.471 -8.310 1.00 80.12 131 ILE A CA 1
ATOM 1036 C C . ILE A 1 131 ? 10.363 -1.969 -8.430 1.00 80.12 131 ILE A C 1
ATOM 1038 O O . ILE A 1 131 ? 10.672 -2.768 -9.322 1.00 80.12 131 ILE A O 1
ATOM 1042 N N . ARG A 1 132 ? 11.240 -1.532 -7.518 1.00 78.31 132 ARG A N 1
ATOM 1043 C CA . ARG A 1 132 ? 12.660 -1.911 -7.478 1.00 78.31 132 ARG A CA 1
ATOM 1044 C C . ARG A 1 132 ? 12.840 -3.422 -7.346 1.00 78.31 132 ARG A C 1
ATOM 1046 O O . ARG A 1 132 ? 13.632 -4.012 -8.077 1.00 78.31 132 ARG A O 1
ATOM 1053 N N . TYR A 1 133 ? 12.065 -4.052 -6.464 1.00 77.81 133 TYR A N 1
ATOM 1054 C CA . TYR A 1 133 ? 12.119 -5.493 -6.194 1.00 77.81 133 TYR A CA 1
ATOM 1055 C C . TYR A 1 133 ? 11.131 -6.330 -7.016 1.00 77.81 133 TYR A C 1
ATOM 1057 O O . TYR A 1 133 ? 10.938 -7.511 -6.726 1.00 77.81 133 TYR A O 1
ATOM 1065 N N . ARG A 1 134 ? 10.508 -5.743 -8.043 1.00 75.69 134 ARG A N 1
ATOM 1066 C CA . ARG A 1 134 ? 9.577 -6.419 -8.958 1.00 75.69 134 ARG A CA 1
ATOM 1067 C C . ARG A 1 134 ? 8.417 -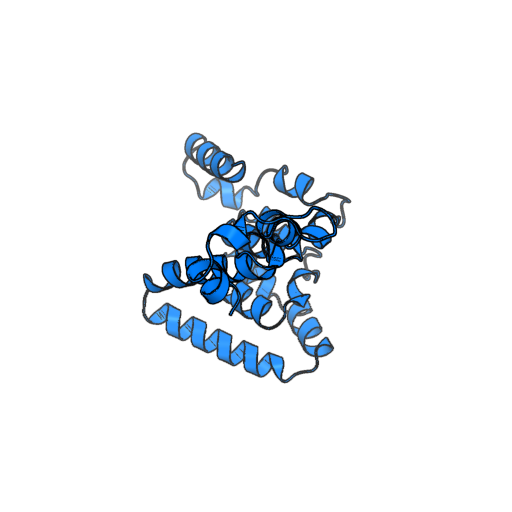7.158 -8.254 1.00 75.69 134 ARG A C 1
ATOM 1069 O O . ARG A 1 134 ? 8.031 -8.265 -8.633 1.00 75.69 134 ARG A O 1
ATOM 1076 N N . ARG A 1 135 ? 7.848 -6.559 -7.203 1.00 81.00 135 ARG A N 1
ATOM 1077 C CA . ARG A 1 135 ? 6.758 -7.133 -6.391 1.00 81.00 135 ARG A CA 1
ATOM 1078 C C . ARG A 1 135 ? 5.386 -6.760 -6.955 1.00 81.00 135 ARG A C 1
ATOM 1080 O O . ARG A 1 135 ? 4.733 -5.847 -6.462 1.00 81.00 135 ARG A O 1
ATOM 1087 N N . GLU A 1 136 ? 4.941 -7.506 -7.963 1.00 75.25 136 GLU A N 1
ATOM 1088 C CA . GLU A 1 136 ? 3.688 -7.258 -8.702 1.00 75.25 136 GLU A CA 1
ATOM 1089 C C . GLU A 1 136 ? 2.452 -7.149 -7.796 1.00 75.25 136 GLU A C 1
ATOM 1091 O O . GLU A 1 136 ? 1.721 -6.166 -7.872 1.00 75.25 136 GLU A O 1
ATOM 1096 N N . ASN A 1 137 ? 2.258 -8.098 -6.873 1.00 75.31 137 ASN A N 1
ATOM 1097 C CA . ASN A 1 137 ? 1.124 -8.060 -5.942 1.00 75.31 137 ASN A CA 1
ATOM 1098 C C . ASN A 1 137 ? 1.100 -6.754 -5.130 1.00 75.31 137 ASN A C 1
ATOM 1100 O O . ASN A 1 137 ? 0.037 -6.176 -4.925 1.00 75.31 137 ASN A O 1
ATOM 1104 N N . MET A 1 138 ? 2.276 -6.273 -4.710 1.00 80.06 138 MET A N 1
ATOM 1105 C CA . MET A 1 138 ? 2.429 -5.043 -3.932 1.00 80.06 138 MET A CA 1
ATOM 1106 C C . MET A 1 138 ? 2.174 -3.797 -4.786 1.00 80.06 138 MET A C 1
ATOM 1108 O O . MET A 1 138 ? 1.518 -2.867 -4.334 1.00 80.06 138 MET A O 1
ATOM 1112 N N . PHE A 1 139 ? 2.657 -3.786 -6.028 1.00 77.31 139 PHE A N 1
ATOM 1113 C CA . PHE A 1 139 ? 2.381 -2.713 -6.981 1.00 77.31 139 PHE A CA 1
ATOM 1114 C C . PHE A 1 139 ? 0.876 -2.596 -7.262 1.00 77.31 139 PHE A C 1
ATOM 1116 O O . PHE A 1 139 ? 0.305 -1.520 -7.092 1.00 77.31 139 PHE A O 1
ATOM 1123 N N . ASN A 1 140 ? 0.222 -3.716 -7.583 1.00 78.06 140 ASN A N 1
ATOM 1124 C CA . ASN A 1 140 ? -1.215 -3.761 -7.860 1.00 78.06 140 ASN A CA 1
ATOM 1125 C C . ASN A 1 140 ? -2.031 -3.267 -6.660 1.00 78.06 140 ASN A C 1
ATOM 1127 O O . ASN A 1 140 ? -2.918 -2.434 -6.826 1.00 78.06 140 ASN A O 1
ATOM 1131 N N . LEU A 1 141 ? -1.665 -3.690 -5.445 1.00 76.50 141 LEU A N 1
ATOM 1132 C CA . LEU A 1 141 ? -2.284 -3.214 -4.208 1.00 76.50 141 LEU A CA 1
ATOM 1133 C C . LEU A 1 141 ? -2.272 -1.684 -4.103 1.00 76.50 141 LEU A C 1
ATOM 1135 O O . LEU A 1 141 ? -3.291 -1.062 -3.811 1.00 76.50 141 LEU A O 1
ATOM 1139 N N . ILE A 1 142 ? -1.111 -1.076 -4.339 1.00 76.06 142 ILE A N 1
ATOM 1140 C CA . ILE A 1 142 ? -0.911 0.364 -4.169 1.00 76.06 142 ILE A CA 1
ATOM 1141 C C . ILE A 1 142 ? -1.582 1.156 -5.293 1.00 76.06 142 ILE A C 1
ATOM 1143 O O . ILE A 1 142 ? -2.096 2.245 -5.045 1.00 76.06 142 ILE A O 1
ATOM 1147 N N . CYS A 1 143 ? -1.592 0.627 -6.518 1.00 71.94 143 CYS A N 1
ATOM 1148 C CA . CYS A 1 143 ? -2.279 1.240 -7.652 1.00 71.94 143 CYS A CA 1
ATOM 1149 C C . CYS A 1 143 ? -3.801 1.220 -7.493 1.00 71.94 143 CYS A C 1
ATOM 1151 O O . CYS A 1 143 ? -4.467 2.174 -7.897 1.00 71.94 143 CYS A O 1
ATOM 1153 N N . GLU A 1 144 ? -4.350 0.157 -6.907 1.00 71.50 144 GLU A N 1
ATOM 1154 C CA . GLU A 1 144 ? -5.787 0.038 -6.667 1.00 71.50 144 GLU A CA 1
ATOM 1155 C C . GLU A 1 144 ? -6.276 0.868 -5.480 1.00 71.50 144 GLU A C 1
ATOM 1157 O O . GLU A 1 144 ? -7.401 1.375 -5.489 1.00 71.50 144 GLU A O 1
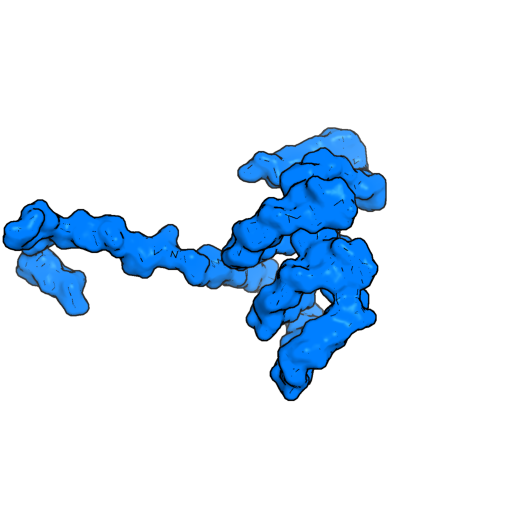ATOM 1162 N N . MET A 1 145 ? -5.440 1.057 -4.460 1.00 66.62 145 MET A N 1
ATOM 1163 C CA . MET A 1 145 ? -5.712 2.063 -3.444 1.00 66.62 145 MET A CA 1
ATOM 1164 C C . MET A 1 145 ? -5.573 3.439 -4.100 1.00 66.62 145 MET A C 1
ATOM 1166 O O . MET A 1 145 ? -4.563 3.732 -4.728 1.00 66.62 145 MET A O 1
ATOM 1170 N N . ASN A 1 146 ? -6.555 4.332 -3.940 1.00 56.06 146 ASN A N 1
ATOM 1171 C CA . ASN A 1 146 ? -6.601 5.678 -4.557 1.00 56.06 146 ASN A CA 1
ATOM 1172 C C . ASN A 1 146 ? -5.374 6.589 -4.227 1.00 56.06 146 ASN A C 1
ATOM 1174 O O . ASN A 1 146 ? -5.310 7.751 -4.625 1.00 56.06 146 ASN A O 1
ATOM 1178 N N . ALA A 1 147 ? -4.382 6.062 -3.499 1.00 53.81 147 ALA A N 1
ATOM 1179 C CA . ALA A 1 147 ? -3.014 6.548 -3.368 1.00 53.81 147 ALA A CA 1
ATOM 1180 C C . ALA A 1 147 ? -2.212 6.504 -4.684 1.00 53.81 147 ALA A C 1
ATOM 1182 O O . ALA A 1 147 ? -1.313 7.326 -4.856 1.00 53.81 147 ALA A O 1
ATOM 1183 N N . GLY A 1 148 ? -2.558 5.629 -5.639 1.00 52.22 148 GLY A N 1
ATOM 1184 C CA . GLY A 1 148 ? -1.867 5.505 -6.926 1.00 52.22 148 GLY A CA 1
ATOM 1185 C C . GLY A 1 148 ? -1.767 6.820 -7.709 1.00 52.22 148 GLY A C 1
ATOM 1186 O O . GLY A 1 148 ? -0.725 7.102 -8.288 1.00 52.22 148 GLY A O 1
ATOM 1187 N N . LYS A 1 149 ? -2.787 7.691 -7.658 1.00 54.00 149 LYS A N 1
ATOM 1188 C CA . LYS A 1 149 ? -2.754 9.011 -8.326 1.00 54.00 149 LYS A CA 1
ATOM 1189 C C . LYS A 1 149 ? -1.813 10.012 -7.646 1.00 54.00 149 LYS A C 1
ATOM 1191 O O . LYS A 1 149 ? -1.133 10.759 -8.340 1.00 54.00 149 LYS A O 1
ATOM 1196 N N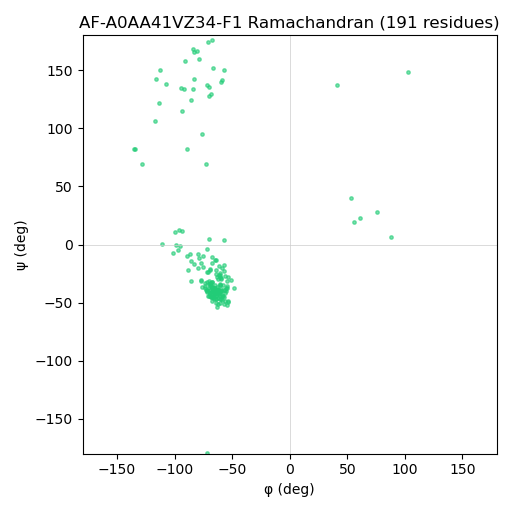 . LYS A 1 150 ? -1.766 10.031 -6.308 1.00 55.31 150 LYS A N 1
ATOM 1197 C CA . LYS A 1 150 ? -0.867 10.915 -5.539 1.00 55.31 150 LYS A CA 1
ATOM 1198 C C . LYS A 1 150 ? 0.585 10.452 -5.632 1.00 55.31 150 LYS A C 1
ATOM 1200 O O . LYS A 1 150 ? 1.486 11.276 -5.756 1.00 55.31 150 LYS A O 1
ATOM 1205 N N . LEU A 1 151 ? 0.795 9.139 -5.605 1.00 55.69 151 LEU A N 1
ATOM 1206 C CA . LEU A 1 151 ? 2.116 8.544 -5.732 1.00 55.69 151 LEU A CA 1
ATOM 1207 C C . LEU A 1 151 ? 2.627 8.623 -7.174 1.00 55.69 151 LEU A C 1
ATOM 1209 O O . LEU A 1 151 ? 3.787 8.952 -7.346 1.00 55.69 151 LEU A O 1
ATOM 1213 N N . ALA A 1 152 ? 1.784 8.454 -8.204 1.00 55.31 152 ALA A N 1
ATOM 1214 C CA . ALA A 1 152 ? 2.166 8.609 -9.621 1.00 55.31 152 ALA A CA 1
ATOM 1215 C C . ALA A 1 152 ? 2.819 9.965 -9.943 1.00 55.31 152 ALA A C 1
ATOM 1217 O O . ALA A 1 152 ? 3.662 10.049 -10.836 1.00 55.31 152 ALA A O 1
ATOM 1218 N N . THR A 1 153 ? 2.429 11.018 -9.219 1.00 55.69 153 THR A N 1
ATOM 1219 C CA . THR A 1 153 ? 3.016 12.361 -9.327 1.00 55.69 153 THR A CA 1
ATOM 1220 C C . THR A 1 153 ? 4.209 12.592 -8.402 1.00 55.69 153 THR A C 1
ATOM 1222 O O . THR A 1 153 ? 4.865 13.626 -8.515 1.00 55.69 153 THR A O 1
ATOM 1225 N N . ALA A 1 154 ? 4.479 11.674 -7.473 1.00 57.75 154 ALA A N 1
ATOM 1226 C CA . ALA A 1 154 ? 5.630 11.761 -6.594 1.00 57.75 154 ALA A CA 1
ATOM 1227 C C . ALA A 1 154 ? 6.912 11.517 -7.399 1.00 57.75 154 ALA A C 1
ATOM 1229 O O . ALA A 1 154 ? 6.989 10.622 -8.246 1.00 57.75 154 ALA A O 1
ATOM 1230 N N . VAL A 1 155 ? 7.899 12.364 -7.136 1.00 59.78 155 VAL A N 1
ATOM 1231 C CA . VAL A 1 155 ? 9.250 12.258 -7.675 1.00 59.78 155 VAL A CA 1
ATOM 1232 C C . VAL A 1 155 ? 10.186 11.815 -6.557 1.00 59.78 155 VAL A C 1
ATOM 1234 O O . VAL A 1 155 ? 10.066 12.283 -5.417 1.00 59.78 155 VAL A O 1
ATOM 1237 N N . ASP A 1 156 ? 11.095 10.900 -6.881 1.00 64.56 156 ASP A N 1
ATOM 1238 C CA . ASP A 1 156 ? 12.141 10.466 -5.960 1.00 64.56 156 ASP A CA 1
ATOM 1239 C C . ASP A 1 156 ? 13.203 11.572 -5.760 1.00 64.56 156 ASP A C 1
ATOM 1241 O O . ASP A 1 156 ? 13.111 12.679 -6.304 1.00 64.56 156 ASP A O 1
ATOM 1245 N N . SER A 1 157 ? 14.226 11.298 -4.946 1.00 62.50 157 SER A N 1
ATOM 1246 C CA . SER A 1 157 ? 15.339 12.234 -4.710 1.00 62.50 157 SER A CA 1
ATOM 1247 C C . SER A 1 157 ? 16.152 12.575 -5.963 1.00 62.50 157 SER A C 1
ATOM 1249 O O . SER A 1 157 ? 16.846 13.589 -5.969 1.00 62.50 157 SER A O 1
ATOM 1251 N N . ASP A 1 158 ? 16.045 11.756 -7.007 1.00 60.94 158 ASP A N 1
ATOM 1252 C CA . ASP A 1 158 ? 16.735 11.900 -8.287 1.00 60.94 158 ASP A CA 1
ATOM 1253 C C . ASP A 1 158 ? 15.819 12.527 -9.360 1.00 60.94 158 ASP A C 1
ATOM 1255 O O . ASP A 1 158 ? 16.170 12.566 -10.540 1.00 60.94 158 ASP A O 1
ATOM 1259 N N . ASN A 1 159 ? 14.649 13.041 -8.956 1.00 62.28 159 ASN A N 1
ATOM 1260 C CA . ASN A 1 159 ? 13.618 13.614 -9.822 1.00 62.28 159 ASN A CA 1
ATOM 1261 C C . ASN A 1 159 ? 13.032 12.619 -10.848 1.00 62.28 159 ASN A C 1
ATOM 1263 O O . ASN A 1 159 ? 12.470 13.017 -11.872 1.00 62.28 159 ASN A O 1
ATOM 1267 N N . ASN A 1 160 ? 13.138 11.318 -10.579 1.00 66.44 160 ASN A N 1
ATOM 1268 C CA . ASN A 1 160 ? 12.494 10.277 -11.363 1.00 66.44 160 ASN A CA 1
ATOM 1269 C C . ASN A 1 160 ? 11.051 10.104 -10.888 1.00 66.44 160 ASN A C 1
ATOM 1271 O O . ASN A 1 160 ? 10.770 9.997 -9.696 1.00 66.44 160 ASN A O 1
ATOM 1275 N N . THR A 1 161 ? 10.120 10.027 -11.835 1.00 68.69 161 THR A N 1
ATOM 1276 C CA . THR A 1 161 ? 8.753 9.569 -11.547 1.00 68.69 161 THR A CA 1
ATOM 1277 C C . THR A 1 161 ? 8.703 8.041 -11.501 1.00 68.69 161 THR A C 1
ATOM 1279 O O . THR A 1 161 ? 9.591 7.364 -12.019 1.00 68.69 161 THR A O 1
ATOM 1282 N N . ILE A 1 162 ? 7.612 7.469 -10.988 1.00 68.44 162 ILE A N 1
ATOM 1283 C CA . ILE A 1 162 ? 7.368 6.014 -11.023 1.00 68.44 162 ILE A CA 1
ATOM 1284 C C . ILE A 1 162 ? 7.585 5.399 -12.410 1.00 68.44 162 ILE A C 1
ATOM 1286 O O . ILE A 1 162 ? 8.143 4.311 -12.506 1.00 68.44 162 ILE A O 1
ATOM 1290 N N . LEU A 1 163 ? 7.224 6.101 -13.490 1.00 68.12 163 LEU A N 1
ATOM 1291 C CA . LEU A 1 163 ? 7.450 5.619 -14.858 1.00 68.12 163 LEU A CA 1
ATOM 1292 C C . LEU A 1 163 ? 8.941 5.442 -15.177 1.00 68.12 163 LEU A C 1
ATOM 1294 O O . LEU A 1 163 ? 9.322 4.460 -15.813 1.00 68.12 163 LEU A O 1
ATOM 1298 N N . HIS A 1 164 ? 9.789 6.353 -14.698 1.00 70.06 164 HIS A N 1
ATOM 1299 C CA . HIS A 1 164 ? 11.239 6.231 -14.831 1.00 70.06 164 HIS A CA 1
ATOM 1300 C C . HIS A 1 164 ? 11.763 5.038 -14.013 1.00 70.06 164 HIS A C 1
ATOM 1302 O O . HIS A 1 164 ? 12.594 4.280 -14.511 1.00 70.06 164 HIS A O 1
ATOM 1308 N N . SER A 1 165 ? 11.235 4.810 -12.804 1.00 66.12 165 SER A N 1
ATOM 1309 C CA . SER A 1 165 ? 11.607 3.665 -11.955 1.00 66.12 165 SER A CA 1
ATOM 1310 C C . SER A 1 165 ? 11.170 2.317 -12.535 1.00 66.12 165 SER A C 1
ATOM 1312 O O . SER A 1 165 ? 11.913 1.342 -12.439 1.00 66.12 165 SER A O 1
ATOM 1314 N N . VAL A 1 166 ? 10.006 2.249 -13.188 1.00 66.38 166 VAL A N 1
ATOM 1315 C CA . VAL A 1 166 ? 9.542 1.045 -13.903 1.00 66.38 166 VAL A CA 1
ATOM 1316 C C . VAL A 1 166 ? 10.446 0.748 -15.104 1.00 66.38 166 VAL A C 1
ATOM 1318 O O . VAL A 1 166 ? 10.823 -0.405 -15.321 1.00 66.38 166 VAL A O 1
ATOM 1321 N N . ALA A 1 167 ? 10.846 1.788 -15.846 1.00 64.62 167 ALA A N 1
ATOM 1322 C CA . ALA A 1 167 ? 11.730 1.668 -17.005 1.00 64.62 167 ALA A CA 1
ATOM 1323 C C . ALA A 1 167 ? 13.187 1.320 -16.639 1.00 64.62 167 ALA A C 1
ATOM 1325 O O . ALA A 1 167 ? 13.920 0.767 -17.465 1.00 64.62 167 ALA A O 1
ATOM 1326 N N . LYS A 1 168 ? 13.628 1.624 -15.411 1.00 66.06 168 LYS A N 1
ATOM 1327 C CA . LYS A 1 168 ? 14.963 1.271 -14.918 1.00 66.06 168 LYS A CA 1
ATOM 1328 C C . LYS A 1 168 ? 15.042 -0.249 -14.715 1.00 66.06 168 LYS A C 1
ATOM 1330 O O . LYS A 1 168 ? 14.182 -0.856 -14.077 1.00 66.06 168 LYS A O 1
ATOM 1335 N N . ARG A 1 169 ? 16.066 -0.881 -15.304 1.00 56.19 169 ARG A N 1
ATOM 1336 C CA . ARG A 1 169 ? 16.263 -2.343 -15.246 1.00 56.19 169 ARG A CA 1
ATOM 1337 C C . ARG A 1 169 ? 16.403 -2.805 -13.790 1.00 56.19 169 ARG A C 1
ATOM 1339 O O . ARG A 1 169 ? 17.073 -2.134 -13.007 1.00 56.19 169 ARG A O 1
ATOM 1346 N N . ALA A 1 170 ? 15.791 -3.946 -13.463 1.00 56.25 170 ALA A N 1
ATOM 1347 C CA . ALA A 1 170 ? 15.848 -4.549 -12.132 1.00 56.25 170 ALA A CA 1
ATOM 1348 C C . ALA A 1 170 ? 17.292 -4.825 -11.673 1.00 56.25 170 ALA A C 1
ATOM 1350 O O . ALA A 1 170 ? 18.176 -5.098 -12.488 1.00 56.25 170 ALA A O 1
ATOM 1351 N N . ASP A 1 171 ? 17.507 -4.776 -10.358 1.00 59.22 171 ASP A N 1
ATOM 1352 C CA . ASP A 1 171 ? 18.798 -5.043 -9.717 1.00 59.22 171 ASP A CA 1
ATOM 1353 C C . ASP A 1 171 ? 19.295 -6.475 -10.051 1.00 59.22 171 ASP A C 1
ATOM 1355 O O . ASP A 1 171 ? 18.481 -7.411 -10.075 1.00 59.22 171 ASP A O 1
ATOM 1359 N N . PRO A 1 172 ? 20.605 -6.718 -10.274 1.00 52.72 172 PRO A N 1
ATOM 1360 C CA . PRO A 1 172 ? 21.130 -8.021 -10.695 1.00 52.72 172 PRO A CA 1
ATOM 1361 C C . PRO A 1 172 ? 20.795 -9.182 -9.748 1.00 52.72 172 PRO A C 1
ATOM 1363 O O . PRO A 1 172 ? 20.761 -10.335 -10.175 1.00 52.72 172 PRO A O 1
ATOM 1366 N N . GLN A 1 173 ? 20.505 -8.898 -8.472 1.00 54.25 173 GLN A N 1
ATOM 1367 C CA . GLN A 1 173 ? 20.087 -9.910 -7.495 1.00 54.25 173 GLN A CA 1
ATOM 1368 C C . G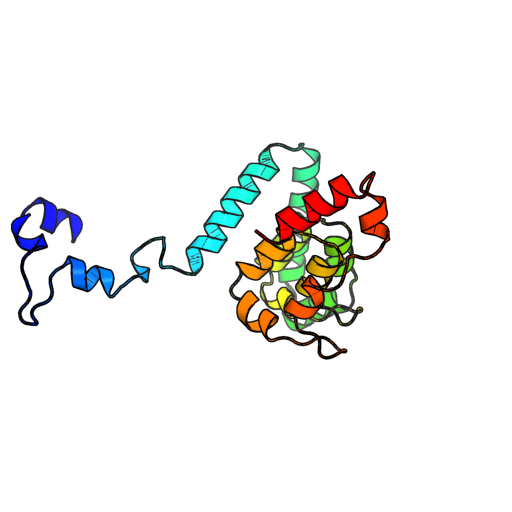LN A 1 173 ? 18.759 -10.595 -7.872 1.00 54.25 173 GLN A C 1
ATOM 1370 O O . GLN A 1 173 ? 18.578 -11.771 -7.569 1.00 54.25 173 GLN A O 1
ATOM 1375 N N . GLN A 1 174 ? 17.859 -9.904 -8.584 1.00 52.94 174 GLN A N 1
ATOM 1376 C CA . GLN A 1 174 ? 16.618 -10.477 -9.128 1.00 52.94 174 GLN A CA 1
ATOM 1377 C C . GLN A 1 174 ? 16.843 -11.144 -10.497 1.00 52.94 174 GLN A C 1
ATOM 1379 O O . GLN A 1 174 ? 16.204 -12.156 -10.789 1.00 52.94 174 GLN A O 1
ATOM 1384 N N . LEU A 1 175 ? 17.786 -10.639 -11.312 1.00 51.22 175 LEU A N 1
ATOM 1385 C CA . LEU A 1 175 ? 18.180 -11.284 -12.576 1.00 51.22 175 LEU A CA 1
ATOM 1386 C C . LEU A 1 175 ? 18.775 -12.678 -12.344 1.00 51.22 175 LEU A C 1
ATOM 1388 O O . LEU A 1 175 ? 18.479 -13.603 -13.093 1.00 51.22 175 LEU A O 1
ATOM 1392 N N . ASN A 1 176 ? 19.571 -12.843 -11.286 1.00 49.59 176 ASN A N 1
ATOM 1393 C CA . ASN A 1 176 ? 20.233 -14.110 -10.973 1.00 49.59 176 ASN A CA 1
ATOM 1394 C C . ASN A 1 176 ? 19.293 -15.175 -10.376 1.00 49.59 176 ASN A C 1
ATOM 1396 O O . ASN A 1 176 ? 19.688 -16.332 -10.261 1.00 49.59 176 ASN A O 1
ATOM 1400 N N . SER A 1 177 ? 18.054 -14.815 -10.014 1.00 49.84 177 SER A N 1
ATOM 1401 C CA . SER A 1 177 ? 17.028 -15.774 -9.574 1.00 49.84 177 SER A CA 1
ATOM 1402 C C . SER A 1 177 ? 16.396 -16.541 -10.742 1.00 49.84 177 SER A C 1
ATOM 1404 O O . SER A 1 177 ? 15.715 -17.540 -10.510 1.00 49.84 177 SER A O 1
ATOM 1406 N N . VAL A 1 178 ? 16.573 -16.076 -11.983 1.00 51.31 178 VAL A N 1
ATOM 1407 C CA . VAL A 1 178 ? 15.960 -16.657 -13.182 1.00 51.31 178 VAL A CA 1
ATOM 1408 C C . VAL A 1 178 ? 17.056 -17.249 -14.067 1.00 51.31 178 VAL A C 1
ATOM 1410 O O . VAL A 1 178 ? 17.973 -16.555 -14.499 1.00 51.31 178 VAL A O 1
ATOM 1413 N N . ILE A 1 179 ? 16.971 -18.548 -14.355 1.00 50.28 179 ILE A N 1
ATOM 1414 C CA . ILE A 1 179 ? 17.959 -19.241 -15.190 1.00 50.28 179 ILE A CA 1
ATOM 1415 C C . ILE A 1 179 ? 17.719 -18.871 -16.665 1.00 50.28 179 ILE A C 1
ATOM 1417 O O . ILE A 1 179 ? 16.914 -19.489 -17.351 1.00 50.28 179 ILE A O 1
ATOM 1421 N N . GLY A 1 180 ? 18.443 -17.871 -17.173 1.00 62.06 180 GLY A N 1
ATOM 1422 C CA . GLY A 1 180 ? 18.577 -17.600 -18.610 1.00 62.06 180 GLY A CA 1
ATOM 1423 C C . GLY A 1 180 ? 17.737 -16.440 -19.166 1.00 62.06 180 GLY A C 1
ATOM 1424 O O . GLY A 1 180 ? 16.624 -16.154 -18.726 1.00 62.06 180 GLY A O 1
ATOM 1425 N N . ALA A 1 181 ? 18.282 -15.783 -20.196 1.00 65.69 181 ALA A N 1
ATOM 1426 C CA . ALA A 1 181 ? 17.762 -14.538 -20.774 1.00 65.69 181 ALA A CA 1
ATOM 1427 C C . ALA A 1 181 ? 16.324 -14.635 -21.326 1.00 65.69 181 ALA A C 1
ATOM 1429 O O . ALA A 1 181 ? 15.586 -13.652 -21.289 1.00 65.69 181 ALA A O 1
ATOM 1430 N N . ALA A 1 182 ? 15.905 -15.812 -21.805 1.00 66.62 182 ALA A N 1
ATOM 1431 C CA . ALA A 1 182 ? 14.553 -16.026 -22.326 1.00 66.62 182 ALA A CA 1
ATOM 1432 C C . ALA A 1 182 ? 13.481 -15.979 -21.220 1.00 66.62 182 ALA A C 1
ATOM 1434 O O . ALA A 1 182 ? 12.457 -15.319 -21.384 1.00 66.62 182 ALA A O 1
ATOM 1435 N N . LEU A 1 183 ? 13.738 -16.610 -20.068 1.00 65.00 183 LEU A N 1
ATOM 1436 C CA . LEU A 1 183 ? 12.831 -16.572 -18.916 1.00 65.00 183 LEU A CA 1
ATOM 1437 C C . LEU A 1 183 ? 12.803 -15.181 -18.266 1.00 65.00 183 LEU A C 1
ATOM 1439 O O . LEU A 1 183 ? 11.762 -14.744 -17.778 1.00 65.00 183 LEU A O 1
ATOM 1443 N N . GLN A 1 184 ? 13.920 -14.450 -18.324 1.00 61.84 184 GLN A N 1
ATOM 1444 C CA . GLN A 1 184 ? 13.964 -13.051 -17.912 1.00 61.84 184 GLN A CA 1
ATOM 1445 C C . GLN A 1 184 ? 13.081 -12.169 -18.811 1.00 61.84 184 GLN A C 1
ATOM 1447 O O . GLN A 1 184 ? 12.277 -11.394 -18.301 1.00 61.84 184 GLN A O 1
ATOM 1452 N N . MET A 1 185 ? 13.173 -12.317 -20.138 1.00 67.56 185 MET A N 1
ATOM 1453 C CA . MET A 1 185 ? 12.313 -11.586 -21.079 1.00 67.56 185 MET A CA 1
ATOM 1454 C C . MET A 1 185 ? 10.829 -11.929 -20.914 1.00 67.56 185 MET A C 1
ATOM 1456 O O . MET A 1 185 ? 9.999 -11.026 -20.952 1.00 67.56 185 MET A O 1
ATOM 1460 N N . GLN A 1 186 ? 10.482 -13.202 -20.698 1.00 68.31 186 GLN A N 1
ATOM 1461 C CA . GLN A 1 186 ? 9.092 -13.612 -20.471 1.00 68.31 186 GLN A CA 1
ATOM 1462 C C . GLN A 1 186 ? 8.495 -12.956 -19.217 1.00 68.31 186 GLN A C 1
ATOM 1464 O O . GLN A 1 186 ? 7.346 -12.519 -19.238 1.00 68.31 186 GLN A O 1
ATOM 1469 N N . ARG A 1 187 ? 9.276 -12.855 -18.139 1.00 65.44 187 ARG A N 1
ATOM 1470 C CA . ARG A 1 187 ? 8.835 -12.228 -16.889 1.00 65.44 187 ARG A CA 1
ATOM 1471 C C . ARG A 1 187 ? 8.711 -10.709 -17.012 1.00 65.44 187 ARG A C 1
ATOM 1473 O O . ARG A 1 187 ? 7.741 -10.149 -16.517 1.00 65.44 187 ARG A O 1
ATOM 1480 N N . GLU A 1 188 ? 9.645 -10.052 -17.706 1.00 63.31 188 GLU A N 1
ATOM 1481 C CA . GLU A 1 188 ? 9.529 -8.615 -17.999 1.00 63.31 188 GLU A CA 1
ATOM 1482 C C . GLU A 1 188 ? 8.318 -8.333 -18.913 1.00 63.31 188 GLU A C 1
ATOM 1484 O O . GLU A 1 188 ? 7.639 -7.336 -18.716 1.00 63.31 188 GLU A O 1
ATOM 1489 N N . LEU A 1 189 ? 7.970 -9.225 -19.854 1.00 67.31 189 LEU A N 1
ATOM 1490 C CA . LEU A 1 189 ? 6.769 -9.083 -20.697 1.00 67.31 189 LEU A CA 1
ATOM 1491 C C . LEU A 1 189 ? 5.453 -9.133 -19.906 1.00 67.31 189 LEU A C 1
ATOM 1493 O O . LEU A 1 189 ? 4.549 -8.362 -20.214 1.00 67.31 189 LEU A O 1
ATOM 1497 N N . GLN A 1 190 ? 5.345 -9.994 -18.888 1.00 62.03 190 GLN A N 1
ATOM 1498 C CA . GLN A 1 190 ? 4.163 -10.047 -18.007 1.00 62.03 190 GLN A CA 1
ATOM 1499 C C . GLN A 1 190 ? 3.968 -8.761 -17.197 1.00 62.03 190 GLN A C 1
ATOM 1501 O O . GLN A 1 190 ? 2.861 -8.463 -16.773 1.00 62.03 190 GLN A O 1
ATOM 1506 N N . TRP A 1 191 ? 5.036 -7.990 -17.012 1.00 58.16 191 TRP A N 1
ATOM 1507 C CA . TRP A 1 191 ? 5.027 -6.709 -16.317 1.00 58.16 191 TRP A CA 1
ATOM 1508 C C . TRP A 1 191 ? 4.527 -5.534 -17.172 1.00 58.16 191 TRP A C 1
ATOM 1510 O O . TRP A 1 191 ? 4.152 -4.502 -16.622 1.00 58.16 191 TRP A O 1
ATOM 1520 N N . TYR A 1 192 ? 4.545 -5.667 -18.503 1.00 51.69 192 TYR A N 1
ATOM 1521 C CA . TYR A 1 192 ? 4.123 -4.620 -19.445 1.00 51.69 192 TYR A CA 1
ATOM 1522 C C . TYR A 1 192 ? 2.677 -4.775 -19.955 1.00 51.69 192 TYR A C 1
ATOM 1524 O O . TYR A 1 192 ? 2.227 -3.909 -20.710 1.00 51.69 192 TYR A O 1
ATOM 1532 N N . GLN A 1 193 ? 1.974 -5.860 -19.603 1.00 40.16 193 GLN A N 1
ATOM 1533 C CA . GLN A 1 193 ? 0.557 -6.080 -19.947 1.00 40.16 193 GLN A CA 1
ATOM 1534 C C . GLN A 1 193 ? -0.377 -5.501 -18.887 1.00 40.16 193 GLN A C 1
ATOM 1536 O O . GLN A 1 193 ? -1.429 -4.965 -19.302 1.00 40.16 193 GLN A O 1
#

Secondary structure (DSSP, 8-state):
-HHHHHHH-GGGGT-B-TTS-BHHHHHHT-GGGSTTT-HHHHHHHHHHHHHHHHTTS-HHHHHHHHHHHHHHHHHTTS-HHHHHHHHHH-SHHHHHHHHT-HHHHHHHHHH-GGGGG---TTS--HHHHHHHTT-HHHHHHHHHSTTHHHHHT-B-TTS-BHHHHHHSPPPHHHHTTSSSHHHHHHHHHHH--

Mean predicted aligned error: 15.05 Å

pLDDT: mean 71.49, std 11.17, range [40.16, 86.75]

Nearest PDB structures (foldseek):
  8y1u-assembly1_A  TM=5.796E-01  e=1.055E-01  Homo sapiens
  2rfa-assembly1_A  TM=7.000E-01  e=8.657E-01  Mus musculus
  5wo6-assembly1_A  TM=5.885E-01  e=9.113E-01  Rattus norvegicus
  2b0o-assembly3_G  TM=7.214E-01  e=2.072E+00  Homo sapiens
  2dzn-assembly2_C  TM=3.708E-01  e=6.362E-01  Saccharomyces cerevisiae

Sequence (193 aa):
IALNLVQQYPSLATEKNEIGYSALEVMAARPSSFSSGSEATMWERFLRLFRVRVHEEDLMHTQALALVKCICKEISLKSSADIFKFFEDSHILEEATRFGAFDIVLECVQTFPDLLCIKMKTNSTILEEAIRYRRENMFNLICEMNAGKKLATAVDSDNNTILHSVAKRADPQQLNSVIGAALQMQRELQWYQ

InterPro domains:
  IPR036770 Ankyrin repeat-containing domain superfamily [G3DSA:1.25.40.20] (90-185)

Organism: Papaver nudicaule (NCBI:txid74823)

Radius of gyration: 22.45 Å; Cα contacts (8 Å, |Δi|>4): 148; chains: 1; bounding box: 67×41×43 Å